Protein AF-A0A1U7LGY3-F1 (afdb_monomer)

Mean predicted aligned error: 15.55 Å

Organism: Neolecta irregularis (strain DAH-3) (NCBI:txid1198029)

Structure (mmCIF, N/CA/C/O backbone):
data_AF-A0A1U7LGY3-F1
#
_entry.id   AF-A0A1U7LGY3-F1
#
loop_
_atom_site.group_PDB
_atom_site.id
_atom_site.type_symbol
_atom_site.label_atom_id
_atom_site.label_alt_id
_atom_site.label_comp_id
_atom_site.label_asym_id
_atom_site.label_entity_id
_atom_site.label_seq_id
_atom_site.pdbx_PDB_ins_code
_atom_site.Cartn_x
_atom_site.Cartn_y
_atom_site.Cartn_z
_atom_site.occupancy
_atom_site.B_iso_or_equiv
_atom_site.auth_seq_id
_atom_site.auth_comp_id
_atom_site.auth_asym_id
_atom_site.auth_atom_id
_atom_site.pdbx_PDB_model_num
ATOM 1 N N . MET A 1 1 ? -20.202 67.097 -0.249 1.00 37.19 1 MET A N 1
ATOM 2 C CA . MET A 1 1 ? -21.451 66.793 -0.980 1.00 37.19 1 MET A CA 1
ATOM 3 C C . MET A 1 1 ? -21.498 65.273 -1.089 1.00 37.19 1 MET A C 1
ATOM 5 O O . MET A 1 1 ? -20.608 64.739 -1.719 1.00 37.19 1 MET A O 1
ATOM 9 N N . THR A 1 2 ? -22.336 64.491 -0.409 1.00 41.47 2 THR A N 1
ATOM 10 C CA . THR A 1 2 ? -23.600 64.753 0.294 1.00 41.47 2 THR A CA 1
ATOM 11 C C . THR A 1 2 ? -23.884 63.539 1.208 1.00 41.47 2 THR A C 1
ATOM 13 O O . THR A 1 2 ? -23.666 62.415 0.777 1.00 41.47 2 THR A O 1
ATOM 16 N N . SER A 1 3 ? -24.334 63.812 2.445 1.00 38.59 3 SER A N 1
ATOM 17 C CA . SER A 1 3 ? -25.151 62.997 3.388 1.00 38.59 3 SER A CA 1
ATOM 18 C C . SER A 1 3 ? -24.769 61.531 3.693 1.00 38.59 3 SER A C 1
ATOM 20 O O . SER A 1 3 ? -24.852 60.674 2.826 1.00 38.59 3 SER A O 1
ATOM 22 N N . LEU A 1 4 ? -24.348 61.154 4.913 1.00 38.06 4 LEU A N 1
ATOM 23 C CA . LEU A 1 4 ? -25.128 61.035 6.171 1.00 38.06 4 LEU A CA 1
ATOM 24 C C . LEU A 1 4 ? -26.465 60.280 6.017 1.00 38.06 4 LEU A C 1
ATOM 26 O O . LEU A 1 4 ? -27.404 60.849 5.470 1.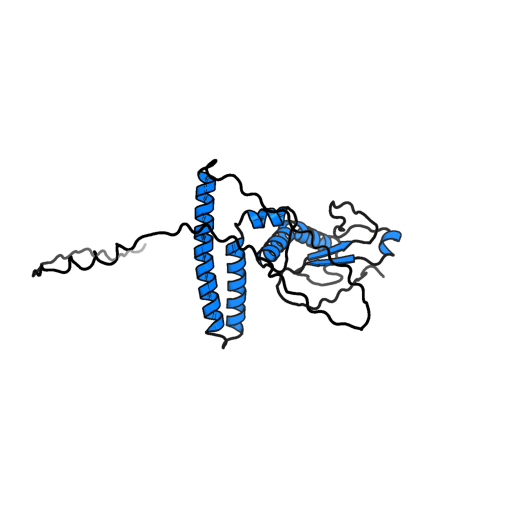00 38.06 4 LEU A O 1
ATOM 30 N N . ARG A 1 5 ? -26.612 59.101 6.648 1.00 44.28 5 ARG A N 1
ATOM 31 C CA . ARG A 1 5 ? -27.298 58.966 7.954 1.00 44.28 5 ARG A CA 1
ATOM 32 C C . ARG A 1 5 ? -27.216 57.545 8.579 1.00 44.28 5 ARG A C 1
ATOM 34 O O . ARG A 1 5 ? -26.970 56.588 7.853 1.00 44.28 5 ARG A O 1
ATOM 41 N N . PRO A 1 6 ? -27.396 57.447 9.917 1.00 57.31 6 PRO A N 1
ATOM 42 C CA . PRO A 1 6 ? -27.255 56.266 10.789 1.00 57.31 6 PRO A CA 1
ATOM 43 C C . PRO A 1 6 ? -28.632 55.720 11.250 1.00 57.31 6 PRO A C 1
ATOM 45 O O . PRO A 1 6 ? -29.621 56.230 10.739 1.00 57.31 6 PRO A O 1
ATOM 48 N N . ILE A 1 7 ? -28.689 54.747 12.187 1.00 46.62 7 ILE A N 1
ATOM 49 C CA . ILE A 1 7 ? -29.775 54.423 13.175 1.00 46.62 7 ILE A CA 1
ATOM 50 C C . ILE A 1 7 ? -29.334 53.145 13.953 1.00 46.62 7 ILE A C 1
ATOM 52 O O . ILE A 1 7 ? -29.083 52.116 13.332 1.00 46.62 7 ILE A O 1
ATOM 56 N N . ASP A 1 8 ? -28.845 53.264 15.199 1.00 38.75 8 ASP A N 1
ATOM 57 C CA . ASP A 1 8 ? -29.504 53.014 16.520 1.00 38.75 8 ASP A CA 1
ATOM 58 C C . ASP A 1 8 ? -29.261 51.574 17.038 1.00 38.75 8 ASP A C 1
ATOM 60 O O . ASP A 1 8 ? -29.677 50.604 16.421 1.00 38.75 8 ASP A O 1
ATOM 64 N N . ARG A 1 9 ? -28.435 51.299 18.065 1.00 39.72 9 ARG A N 1
ATOM 65 C CA . ARG A 1 9 ? -28.601 51.530 19.522 1.00 39.72 9 ARG A CA 1
ATOM 66 C C . ARG A 1 9 ? -30.023 51.296 20.048 1.00 39.72 9 ARG A C 1
ATOM 68 O O . ARG A 1 9 ? -30.821 52.218 20.052 1.00 39.72 9 ARG A O 1
ATOM 75 N N . PHE A 1 10 ? -30.247 50.139 20.677 1.00 35.75 10 PHE A N 1
ATOM 76 C CA . PHE A 1 10 ? -31.114 50.040 21.855 1.00 35.75 10 PHE A CA 1
ATOM 77 C C . PHE A 1 10 ? -30.515 49.090 22.902 1.00 35.75 10 PHE A C 1
ATOM 79 O O . PHE A 1 10 ? -30.251 47.917 22.652 1.00 35.75 10 PHE A O 1
ATOM 86 N N . LEU A 1 11 ? -30.256 49.679 24.068 1.00 38.69 11 LEU A N 1
ATOM 87 C CA . LEU A 1 11 ? -30.003 49.055 25.363 1.00 38.69 11 LEU A CA 1
ATOM 88 C C . LEU A 1 11 ? -31.340 48.740 26.055 1.00 38.69 11 LEU A C 1
ATOM 90 O O . LEU A 1 11 ? -32.359 49.312 25.680 1.00 38.69 11 LEU A O 1
ATOM 94 N N . LEU A 1 12 ? -31.231 47.968 27.147 1.00 38.22 12 LEU A N 1
ATOM 95 C CA . LEU A 1 12 ? -32.131 47.769 28.306 1.00 38.22 12 LEU A CA 1
ATOM 96 C C . LEU A 1 12 ? -32.634 46.316 28.388 1.00 38.22 12 LEU A C 1
ATOM 98 O O . LEU A 1 12 ? -33.348 45.847 27.515 1.00 38.22 12 LEU A O 1
ATOM 102 N N . SER A 1 13 ? -32.149 45.483 29.316 1.00 37.62 13 SER A N 1
ATOM 103 C CA . SER A 1 13 ? -32.326 45.546 30.782 1.00 37.62 13 SER A CA 1
ATOM 104 C C . SER A 1 13 ? -33.794 45.577 31.194 1.00 37.62 13 SER A C 1
ATOM 106 O O . SER A 1 13 ? -34.410 46.635 31.147 1.00 37.62 13 SER A O 1
ATOM 108 N N . CYS A 1 14 ? -34.292 44.460 31.731 1.00 33.12 14 CYS A N 1
ATOM 109 C CA . CYS A 1 14 ? -35.216 44.504 32.860 1.00 33.12 14 CYS A CA 1
ATOM 110 C C . CYS A 1 14 ? -35.195 43.187 33.652 1.00 33.12 14 CYS A C 1
ATOM 112 O O . CYS A 1 14 ? -35.401 42.102 33.114 1.00 33.12 14 CYS A O 1
ATOM 114 N N . CYS A 1 15 ? -34.906 43.337 34.943 1.00 32.59 15 CYS A N 1
ATOM 115 C CA . CYS A 1 15 ? -34.998 42.362 36.022 1.00 32.59 15 CYS A CA 1
ATOM 116 C C . CYS A 1 15 ? -36.445 41.946 36.329 1.00 32.59 15 CYS A C 1
ATOM 118 O O . CYS A 1 15 ? -37.356 42.730 36.071 1.00 32.59 15 CYS A O 1
ATOM 120 N N . CYS A 1 16 ? -36.585 40.803 37.023 1.00 32.47 16 CYS A N 1
ATOM 121 C CA . CYS A 1 16 ? -37.555 40.456 38.091 1.00 32.47 16 CYS A CA 1
ATOM 122 C C . CYS A 1 16 ? -38.161 39.054 37.897 1.00 32.47 16 CYS A C 1
ATOM 124 O O . CYS A 1 16 ? -38.468 38.678 36.777 1.00 32.47 16 CYS A O 1
ATOM 126 N N . ASN A 1 17 ? -38.476 38.253 38.916 1.00 33.28 17 ASN A N 1
ATOM 127 C CA . ASN A 1 17 ? -38.156 38.210 40.348 1.00 33.28 17 ASN A CA 1
ATOM 128 C C . ASN A 1 17 ? -38.803 36.911 40.905 1.00 33.28 17 ASN A C 1
ATOM 130 O O . ASN A 1 17 ? -39.792 36.451 40.341 1.00 33.28 17 ASN A O 1
ATOM 134 N N . THR A 1 18 ? -38.309 36.426 42.056 1.00 39.91 18 THR A N 1
ATOM 135 C CA . THR A 1 18 ? -39.014 35.637 43.111 1.00 39.91 18 THR A CA 1
ATOM 136 C C . THR A 1 18 ? -39.655 34.283 42.746 1.00 39.91 18 THR A C 1
ATOM 138 O O . THR A 1 18 ? -40.639 34.207 42.025 1.00 39.91 18 THR A O 1
ATOM 141 N N . GLN A 1 19 ? -39.076 33.155 43.187 1.00 38.84 19 GLN A N 1
ATOM 142 C CA . GLN A 1 19 ? -39.327 32.471 44.480 1.00 38.84 19 GLN A CA 1
ATOM 143 C C . GLN A 1 19 ? -40.799 32.105 44.724 1.00 38.84 19 GLN A C 1
ATOM 145 O O . GLN A 1 19 ? -41.617 33.001 44.864 1.00 38.84 19 GLN A O 1
ATOM 150 N N . TRP A 1 20 ? -41.084 30.807 44.917 1.00 32.19 20 TRP A N 1
ATOM 151 C CA . TRP A 1 20 ? -41.807 30.286 46.090 1.00 32.19 20 TRP A CA 1
ATOM 152 C C . TRP A 1 20 ? -41.825 28.740 46.134 1.00 32.19 20 TRP A C 1
ATOM 154 O O . TRP A 1 20 ? -42.081 28.068 45.142 1.00 32.19 20 TRP A O 1
ATOM 164 N N . PHE A 1 21 ? -41.602 28.239 47.354 1.00 31.03 21 PHE A N 1
ATOM 165 C CA . PHE A 1 21 ? -41.994 26.950 47.944 1.00 31.03 21 PHE A CA 1
ATOM 166 C C . PHE A 1 21 ? -41.233 25.647 47.638 1.00 31.03 21 PHE A C 1
ATOM 168 O O . PHE A 1 21 ? -41.605 24.821 46.813 1.00 31.03 21 PHE A O 1
ATOM 175 N N . SER A 1 22 ? -40.227 25.409 48.487 1.00 33.94 22 SER A N 1
ATOM 176 C CA . SER A 1 22 ? -40.248 24.364 49.524 1.00 33.94 22 SER A CA 1
ATOM 177 C C . SER A 1 22 ? -40.992 23.060 49.219 1.00 33.94 22 SER A C 1
ATOM 179 O O . SER A 1 22 ? -42.207 22.986 49.373 1.00 33.94 22 SER A O 1
ATOM 181 N N . ARG A 1 23 ? -40.218 21.990 49.004 1.00 40.69 23 ARG A N 1
ATOM 182 C CA . ARG A 1 23 ? -40.458 20.657 49.584 1.00 40.69 23 ARG A CA 1
ATOM 183 C C . ARG A 1 23 ? -39.126 19.909 49.682 1.00 40.69 23 ARG A C 1
ATOM 185 O O . ARG A 1 23 ? -38.721 19.175 48.789 1.00 40.69 23 ARG A O 1
ATOM 192 N N . GLN A 1 24 ? -38.435 20.117 50.802 1.00 39.81 24 GLN A N 1
ATOM 193 C CA . GLN A 1 24 ? -37.583 19.073 51.362 1.00 39.81 24 GLN A CA 1
ATOM 194 C C . GLN A 1 24 ? -38.491 17.887 51.694 1.00 39.81 24 GLN A C 1
ATOM 196 O O . GLN A 1 24 ? -39.503 18.083 52.354 1.00 39.81 24 GLN A O 1
ATOM 201 N N . PHE A 1 25 ? -38.172 16.699 51.190 1.00 34.03 25 PHE A N 1
ATOM 202 C CA . PHE A 1 25 ? -37.987 15.481 51.983 1.00 34.03 25 PHE A CA 1
ATOM 203 C C . PHE A 1 25 ? -37.778 14.286 51.042 1.00 34.03 25 PHE A C 1
ATOM 205 O O . PHE A 1 25 ? -38.631 13.945 50.232 1.00 34.03 25 PHE A O 1
ATOM 212 N N . SER A 1 26 ? -36.644 13.615 51.249 1.00 40.00 26 SER A N 1
ATOM 213 C CA . SER A 1 26 ? -36.484 12.170 51.079 1.00 40.00 26 SER A CA 1
ATOM 214 C C . SER A 1 26 ? -36.545 11.575 49.665 1.00 40.00 26 SER A C 1
ATOM 216 O O . SER A 1 26 ? -37.474 10.843 49.349 1.00 40.00 26 SER A O 1
ATOM 218 N N . VAL A 1 27 ? -35.448 11.693 48.905 1.00 40.09 27 VAL A N 1
ATOM 219 C CA . VAL A 1 27 ? -34.925 10.549 48.118 1.00 40.09 27 VAL A CA 1
ATOM 220 C C . VAL A 1 27 ? -33.387 10.534 48.165 1.00 40.09 27 VAL A C 1
ATOM 222 O O . VAL A 1 27 ? -32.699 10.373 47.166 1.00 40.09 27 VAL A O 1
ATOM 225 N N . GLN A 1 28 ? -32.814 10.705 49.358 1.00 49.62 28 GLN A N 1
ATOM 226 C CA . GLN A 1 28 ? -31.375 10.526 49.600 1.00 49.62 28 GLN A CA 1
ATOM 227 C C . GLN A 1 28 ? -31.083 9.122 50.147 1.00 49.62 28 GLN A C 1
ATOM 229 O O . GLN A 1 28 ? -30.369 8.957 51.132 1.00 49.62 28 GLN A O 1
ATOM 234 N N . ARG A 1 29 ? -31.709 8.095 49.550 1.00 44.03 29 ARG A N 1
ATOM 235 C CA . ARG A 1 29 ? -31.562 6.703 50.011 1.00 44.03 29 ARG A CA 1
ATOM 236 C C . ARG A 1 29 ? -31.843 5.625 48.957 1.00 44.03 29 ARG A C 1
ATOM 238 O O . ARG A 1 29 ? -32.305 4.542 49.289 1.00 44.03 29 ARG A O 1
ATOM 245 N N . CYS A 1 30 ? -31.548 5.906 47.688 1.00 35.09 30 CYS A N 1
ATOM 246 C CA . CYS A 1 30 ? -31.512 4.886 46.624 1.00 35.09 30 CYS A CA 1
ATOM 247 C C . CYS A 1 30 ? -30.252 4.969 45.741 1.00 35.09 30 CYS A C 1
ATOM 249 O O . CYS A 1 30 ? -30.197 4.350 44.688 1.00 35.09 30 CYS A O 1
ATOM 251 N N . LEU A 1 31 ? -29.212 5.683 46.197 1.00 41.56 31 LEU A N 1
ATOM 252 C CA . LEU A 1 31 ? -27.874 5.713 45.581 1.00 41.56 31 LEU A CA 1
ATOM 253 C C . LEU A 1 31 ? -26.825 4.932 46.395 1.00 41.56 31 LEU A C 1
ATOM 255 O O . LEU A 1 31 ? -25.641 5.240 46.337 1.00 41.56 31 LEU A O 1
ATOM 259 N N . GLN A 1 32 ? -27.243 3.920 47.163 1.00 47.94 32 GLN A N 1
ATOM 260 C CA . GLN A 1 32 ? -26.330 3.138 48.013 1.00 47.94 32 GLN A CA 1
ATOM 261 C C . GLN A 1 32 ? -26.483 1.609 47.929 1.00 47.94 32 GLN A C 1
ATOM 263 O O . GLN A 1 32 ? -25.735 0.918 48.604 1.00 47.94 32 GLN A O 1
ATOM 268 N N . ASN A 1 33 ? -27.332 1.066 47.043 1.00 48.50 33 ASN A N 1
ATOM 269 C CA . ASN A 1 33 ? -27.532 -0.392 46.913 1.00 48.50 33 ASN A CA 1
ATOM 270 C C . ASN A 1 33 ? -27.197 -0.983 45.523 1.00 48.50 33 ASN A C 1
ATOM 272 O O . ASN A 1 33 ? -27.742 -2.016 45.156 1.00 48.50 33 ASN A O 1
ATOM 276 N N . ILE A 1 34 ? -26.290 -0.370 44.750 1.00 41.56 34 ILE A N 1
ATOM 277 C CA . ILE A 1 34 ? -25.697 -1.005 43.541 1.00 41.56 34 ILE A CA 1
ATOM 278 C C . ILE A 1 34 ? -24.149 -1.037 43.618 1.00 41.56 34 ILE A C 1
ATOM 280 O O . ILE A 1 34 ? -23.469 -1.497 42.711 1.00 41.56 34 ILE A O 1
ATOM 284 N N . ALA A 1 35 ? -23.554 -0.591 44.730 1.00 43.09 35 ALA A N 1
ATOM 285 C CA . ALA A 1 35 ? -22.106 -0.386 44.852 1.00 43.09 35 ALA A CA 1
ATOM 286 C C . ALA A 1 35 ? -21.350 -1.466 45.658 1.00 43.09 35 ALA A C 1
ATOM 288 O O . ALA A 1 35 ? -20.245 -1.198 46.123 1.00 43.09 35 ALA A O 1
ATOM 289 N N . ALA A 1 36 ? -21.899 -2.670 45.846 1.00 39.41 36 ALA A N 1
ATOM 290 C CA . ALA A 1 36 ? -21.242 -3.692 46.669 1.00 39.41 36 ALA A CA 1
ATOM 291 C C . ALA A 1 36 ? -21.484 -5.130 46.182 1.00 39.41 36 ALA A C 1
ATOM 293 O O . ALA A 1 36 ? -22.128 -5.916 46.862 1.00 39.41 36 ALA A O 1
ATOM 294 N N . GLU A 1 37 ? -20.913 -5.459 45.023 1.00 41.22 37 GLU A N 1
ATOM 295 C CA . GLU A 1 37 ? -20.494 -6.822 44.656 1.00 41.22 37 GLU A CA 1
ATOM 296 C C . GLU A 1 37 ? -19.355 -6.661 43.620 1.00 41.22 37 GLU A C 1
ATOM 298 O O . GLU A 1 37 ? -19.597 -6.410 42.445 1.00 41.22 37 GLU A O 1
ATOM 303 N N . LEU A 1 38 ? -18.119 -6.342 44.040 1.00 40.59 38 LEU A N 1
ATOM 304 C CA . LEU A 1 38 ? -17.041 -7.292 44.389 1.00 40.59 38 LEU A CA 1
ATOM 305 C C . LEU A 1 38 ? -16.944 -8.428 43.346 1.00 40.59 38 LEU A C 1
ATOM 307 O O . LEU A 1 38 ? -17.819 -9.276 43.308 1.00 40.59 38 LEU A O 1
ATOM 311 N N . ALA A 1 39 ? -15.932 -8.568 42.487 1.00 39.31 39 ALA A N 1
ATOM 312 C CA . ALA A 1 39 ? -14.597 -7.983 42.375 1.00 39.31 39 ALA A CA 1
ATOM 313 C C . ALA A 1 39 ? -14.068 -8.205 40.928 1.00 39.31 39 ALA A C 1
ATOM 315 O O . ALA A 1 39 ? -14.598 -9.061 40.215 1.00 39.31 39 ALA A O 1
ATOM 316 N N . PRO A 1 40 ? -13.027 -7.477 40.476 1.00 36.69 40 PRO A N 1
ATOM 317 C CA . PRO A 1 40 ? -12.482 -7.609 39.126 1.00 36.69 40 PRO A CA 1
ATOM 318 C C . PRO A 1 40 ? -11.627 -8.876 38.996 1.00 36.69 40 PRO A C 1
ATOM 320 O O . PRO A 1 40 ? -10.548 -8.975 39.587 1.00 36.69 40 PRO A O 1
ATOM 323 N N . SER A 1 41 ? -12.071 -9.837 38.185 1.00 32.22 41 SER A N 1
ATOM 324 C CA . SER A 1 41 ? -11.167 -10.858 37.666 1.00 32.22 41 SER A CA 1
ATOM 325 C C . SER A 1 41 ? -10.113 -10.162 36.806 1.00 32.22 41 SER A C 1
ATOM 327 O O . SER A 1 41 ? -10.401 -9.396 35.887 1.00 32.22 41 SER A O 1
ATOM 329 N N . THR A 1 42 ? -8.854 -10.390 37.160 1.00 41.06 42 THR A N 1
ATOM 330 C CA . THR A 1 42 ? -7.696 -9.956 36.385 1.00 41.06 42 THR A CA 1
ATOM 331 C C . THR A 1 42 ? -7.629 -10.813 35.124 1.00 41.06 42 THR A C 1
ATOM 333 O O . THR A 1 42 ? -6.936 -11.825 35.083 1.00 41.06 42 THR A O 1
ATOM 336 N N . GLU A 1 43 ? -8.393 -10.444 34.101 1.00 36.16 43 GLU A N 1
ATOM 337 C CA . GLU A 1 43 ? -8.283 -11.046 32.778 1.00 36.16 43 GLU A CA 1
ATOM 338 C C . GLU A 1 43 ? -7.287 -10.236 31.953 1.00 36.16 43 GLU A C 1
ATOM 340 O O . GLU A 1 43 ? -7.517 -9.092 31.559 1.00 36.16 43 GLU A O 1
ATOM 345 N N . GLN A 1 44 ? -6.124 -10.847 31.739 1.00 38.84 44 GLN A N 1
ATOM 346 C CA . GLN A 1 44 ? -5.140 -10.402 30.764 1.00 38.84 44 GLN A CA 1
ATOM 347 C C . GLN A 1 44 ? -5.816 -10.234 29.394 1.00 38.84 44 GLN A C 1
ATOM 349 O O . GLN A 1 44 ? -6.699 -11.028 29.056 1.00 38.84 44 GLN A O 1
ATOM 354 N N . PRO A 1 45 ? -5.401 -9.256 28.569 1.00 38.66 45 PRO A N 1
ATOM 355 C CA . PRO A 1 45 ? -5.954 -9.117 27.233 1.00 38.66 45 PRO A CA 1
ATOM 356 C C . PRO A 1 45 ? -5.697 -10.411 26.461 1.00 38.66 45 PRO A C 1
ATOM 358 O O . PRO A 1 45 ? -4.549 -10.811 26.247 1.00 38.66 45 PRO A O 1
ATOM 361 N N . VAL A 1 46 ? -6.784 -11.073 26.060 1.00 33.22 46 VAL A N 1
ATOM 362 C CA . VAL A 1 46 ? -6.761 -12.227 25.167 1.00 33.22 46 VAL A CA 1
ATOM 363 C C . VAL A 1 46 ? -6.154 -11.766 23.849 1.00 33.22 46 VAL A C 1
ATOM 365 O O . VAL A 1 46 ? -6.812 -11.225 22.962 1.00 33.22 46 VAL A O 1
ATOM 368 N N . LEU A 1 47 ? -4.847 -11.974 23.742 1.00 33.00 47 LEU A N 1
ATOM 369 C CA . LEU A 1 47 ? -4.124 -12.037 22.490 1.00 33.00 47 LEU A CA 1
ATOM 370 C C . LEU A 1 47 ? -4.878 -13.052 21.626 1.00 33.00 47 LEU A C 1
ATOM 372 O O . LEU A 1 47 ? -5.058 -14.197 22.046 1.00 33.00 47 LEU A O 1
ATOM 376 N N . LEU A 1 48 ? -5.350 -12.628 20.452 1.00 38.81 48 LEU A N 1
ATOM 377 C CA . LEU A 1 48 ? -5.948 -13.503 19.442 1.00 38.81 48 LEU A CA 1
ATOM 378 C C . LEU A 1 48 ? -4.897 -14.528 18.980 1.00 38.81 48 LEU A C 1
ATOM 380 O O . LEU A 1 48 ? -4.251 -14.377 17.947 1.00 38.81 48 LEU A O 1
ATOM 384 N N . SER A 1 49 ? -4.711 -15.569 19.786 1.00 31.22 49 SER A N 1
ATOM 385 C CA . SER A 1 49 ? -4.013 -16.796 19.455 1.00 31.22 49 SER A CA 1
ATOM 386 C C . SER A 1 49 ? -5.063 -17.753 18.919 1.00 31.22 49 SER A C 1
ATOM 388 O O . SER A 1 49 ? -5.872 -18.308 19.663 1.00 31.22 49 SER A O 1
ATOM 390 N N . VAL A 1 50 ? -5.078 -17.909 17.599 1.00 35.88 50 VAL A N 1
ATOM 391 C CA . VAL A 1 50 ? -5.818 -18.979 16.935 1.00 35.88 50 VAL A CA 1
ATOM 392 C C . VAL A 1 50 ? -5.168 -20.294 17.370 1.00 35.88 50 VAL A C 1
ATOM 394 O O . VAL A 1 50 ? -4.161 -20.720 16.804 1.00 35.88 50 VAL A O 1
ATOM 397 N N . LYS A 1 51 ? -5.705 -20.921 18.420 1.00 29.56 51 LYS A N 1
ATOM 398 C CA . LYS A 1 51 ? -5.351 -22.294 18.785 1.00 29.56 51 LYS A CA 1
ATOM 399 C C . LYS A 1 51 ? -5.909 -23.213 17.702 1.00 29.56 51 LYS A C 1
ATOM 401 O O . LYS A 1 51 ? -7.122 -23.324 17.538 1.00 29.56 51 LYS A O 1
ATOM 406 N N . ALA A 1 52 ? -5.009 -23.836 16.947 1.00 29.03 52 ALA A N 1
ATOM 407 C CA . ALA A 1 52 ? -5.344 -24.889 16.005 1.00 29.03 52 ALA A CA 1
ATOM 408 C C . ALA A 1 52 ? -6.059 -26.023 16.753 1.00 29.03 52 ALA A C 1
ATOM 410 O O . ALA A 1 52 ? -5.532 -26.577 17.715 1.00 29.03 52 ALA A O 1
ATOM 411 N N . THR A 1 53 ? -7.279 -26.333 16.333 1.00 34.03 53 THR A N 1
ATOM 412 C CA . THR A 1 53 ? -8.030 -27.493 16.807 1.00 34.03 53 THR A CA 1
ATOM 413 C C . THR A 1 53 ? -7.462 -28.725 16.103 1.00 34.03 53 THR A C 1
ATOM 415 O O . THR A 1 53 ? -7.593 -28.855 14.885 1.00 34.03 53 THR A O 1
ATOM 418 N N . GLU A 1 54 ? -6.800 -29.615 16.843 1.00 36.50 54 GLU A N 1
ATOM 419 C CA . GLU A 1 54 ? -6.369 -30.921 16.335 1.00 36.50 54 GLU A CA 1
ATOM 420 C C . GLU A 1 54 ? -7.600 -31.750 15.948 1.00 36.50 54 GLU A C 1
ATOM 422 O O . GLU A 1 54 ? -8.420 -32.118 16.791 1.00 36.50 54 GLU A O 1
ATOM 427 N N . LYS A 1 55 ? -7.754 -32.037 14.649 1.00 34.06 55 LYS A N 1
ATOM 428 C CA . LYS A 1 55 ? -8.761 -32.978 14.155 1.00 34.06 55 LYS A CA 1
ATOM 429 C C . LYS A 1 55 ? -8.187 -34.393 14.112 1.00 34.06 55 LYS A C 1
ATOM 431 O O . LYS A 1 55 ? -7.191 -34.673 13.452 1.00 34.06 55 LYS A O 1
ATOM 436 N N . LYS A 1 56 ? -8.902 -35.258 14.826 1.00 30.38 56 LYS A N 1
ATOM 437 C CA . LYS A 1 56 ? -8.822 -36.717 14.911 1.00 30.38 56 LYS A CA 1
ATOM 438 C C . LYS A 1 56 ? -8.820 -37.365 13.517 1.00 30.38 56 LYS A C 1
ATOM 440 O O . LYS A 1 56 ? -9.677 -37.063 12.690 1.00 30.38 56 LYS A O 1
ATOM 445 N N . GLN A 1 57 ? -7.859 -38.257 13.288 1.00 30.83 57 GLN A N 1
ATOM 446 C CA . GLN A 1 57 ? -7.707 -39.045 12.065 1.00 30.83 57 GLN A CA 1
ATOM 447 C C . GLN A 1 57 ? -8.817 -40.100 11.947 1.00 30.83 57 GLN A C 1
ATOM 449 O O . GLN A 1 57 ? -9.056 -40.859 12.885 1.00 30.83 57 GLN A O 1
ATOM 454 N N . VAL A 1 58 ? -9.452 -40.180 10.776 1.00 30.02 58 VAL A N 1
ATOM 455 C CA . VAL A 1 58 ? -10.213 -41.354 10.330 1.00 30.02 58 VAL A CA 1
ATOM 456 C C . VAL A 1 58 ? -9.696 -41.718 8.943 1.00 30.02 58 VAL A C 1
ATOM 458 O O . VAL A 1 58 ? -9.665 -40.885 8.041 1.00 30.02 58 VAL A O 1
ATOM 461 N N . ALA A 1 59 ? -9.230 -42.956 8.818 1.00 30.11 59 ALA A N 1
ATOM 462 C CA . ALA A 1 59 ? -8.666 -43.529 7.610 1.00 30.11 59 ALA A CA 1
ATOM 463 C C . ALA A 1 59 ? -9.758 -44.094 6.687 1.00 30.11 59 ALA A C 1
ATOM 465 O O . ALA A 1 59 ? -10.656 -44.795 7.148 1.00 30.11 59 ALA A O 1
ATOM 466 N N . SER A 1 60 ? -9.646 -43.831 5.384 1.00 32.19 60 SER A N 1
ATOM 467 C CA . SER A 1 60 ? -9.836 -44.794 4.279 1.00 32.19 60 SER A CA 1
ATOM 468 C C . SER A 1 60 ? -9.613 -44.087 2.926 1.00 32.19 60 SER A C 1
ATOM 470 O O . SER A 1 60 ? -9.811 -42.885 2.792 1.00 32.19 60 SER A O 1
ATOM 472 N N . SER A 1 61 ? -9.105 -44.838 1.952 1.00 31.89 61 SER A N 1
ATOM 473 C CA . SER A 1 61 ? -8.576 -44.453 0.624 1.00 31.89 61 SER A CA 1
ATOM 474 C C . SER A 1 61 ? -9.301 -45.312 -0.453 1.00 31.89 61 SER A C 1
ATOM 476 O O . SER A 1 61 ? -10.011 -46.221 -0.016 1.00 31.89 61 SER A O 1
ATOM 478 N N . PRO A 1 62 ? -9.086 -45.204 -1.798 1.00 43.88 62 PRO A N 1
ATOM 479 C CA . PRO A 1 62 ? -8.234 -44.270 -2.567 1.00 43.88 62 PRO A CA 1
ATOM 480 C C . PRO A 1 62 ? -8.765 -43.806 -3.973 1.00 43.88 62 PRO A C 1
ATOM 482 O O . PRO A 1 62 ? -9.745 -44.318 -4.502 1.00 43.88 62 PRO A O 1
ATOM 485 N N . GLN A 1 63 ? -7.957 -42.931 -4.607 1.00 30.55 63 GLN A N 1
ATOM 486 C CA . GLN A 1 63 ? -7.706 -42.701 -6.058 1.00 30.55 63 GLN A CA 1
ATOM 487 C C . GLN A 1 63 ? -8.411 -41.547 -6.813 1.00 30.55 63 GLN A C 1
ATOM 489 O O . GLN A 1 63 ? -9.525 -41.703 -7.292 1.00 30.55 63 GLN A O 1
ATOM 494 N N . SER A 1 64 ? -7.655 -40.465 -7.092 1.00 26.88 64 SER A N 1
ATOM 495 C CA . SER A 1 64 ? -7.581 -39.822 -8.427 1.00 26.88 64 SER A CA 1
ATOM 496 C C . SER A 1 64 ? -6.435 -38.789 -8.531 1.00 26.88 64 SER A C 1
ATOM 498 O O . SER A 1 64 ? -6.381 -37.839 -7.755 1.00 26.88 64 SER A O 1
ATOM 500 N N . SER A 1 65 ? -5.546 -39.012 -9.509 1.00 29.98 65 SER A N 1
ATOM 501 C CA . SER A 1 65 ? -4.625 -38.093 -10.218 1.00 29.98 65 SER A CA 1
ATOM 502 C C . SER A 1 65 ? -3.908 -36.962 -9.459 1.00 29.98 65 SER A C 1
ATOM 504 O O . SER A 1 65 ? -4.456 -35.905 -9.154 1.00 29.98 65 SER A O 1
ATOM 506 N N . THR A 1 66 ? -2.604 -37.175 -9.298 1.00 31.70 66 THR A N 1
ATOM 507 C CA . THR A 1 66 ? -1.579 -36.265 -8.789 1.00 31.70 66 THR A CA 1
ATOM 508 C C . THR A 1 66 ? -1.255 -35.127 -9.769 1.00 31.70 66 THR A C 1
ATOM 510 O O . THR A 1 66 ? -0.550 -35.340 -10.750 1.00 31.70 66 THR A O 1
ATOM 513 N N . SER A 1 67 ? -1.669 -33.902 -9.439 1.00 36.47 67 SER A N 1
ATOM 514 C CA . SER A 1 67 ? -0.957 -32.675 -9.823 1.00 36.47 67 SER A CA 1
ATOM 515 C C . SER A 1 67 ? -0.230 -32.185 -8.576 1.00 36.47 67 SER A C 1
ATOM 517 O O . SER A 1 67 ? -0.865 -31.797 -7.597 1.00 36.47 67 SER A O 1
ATOM 519 N N . GLN A 1 68 ? 1.099 -32.286 -8.558 1.00 37.75 68 GLN A N 1
ATOM 520 C CA . GLN A 1 68 ? 1.907 -31.841 -7.424 1.00 37.75 68 GLN A CA 1
ATOM 521 C C . GLN A 1 68 ? 1.920 -30.310 -7.378 1.00 37.75 68 GLN A C 1
ATOM 523 O O . GLN A 1 68 ? 2.779 -29.665 -7.971 1.00 37.75 68 GLN A O 1
ATOM 528 N N . THR A 1 69 ? 0.976 -29.716 -6.652 1.00 33.59 69 THR A N 1
ATOM 529 C CA . THR A 1 69 ? 1.154 -28.366 -6.120 1.00 33.59 69 THR A CA 1
ATOM 530 C C . THR A 1 69 ? 2.242 -28.462 -5.055 1.00 33.59 69 THR A C 1
ATOM 532 O O . THR A 1 69 ? 2.027 -29.058 -3.998 1.00 33.59 69 THR A O 1
ATOM 535 N N . LEU A 1 70 ? 3.431 -27.931 -5.348 1.00 31.23 70 LEU A N 1
ATOM 536 C CA . LEU A 1 70 ? 4.478 -27.747 -4.343 1.00 31.23 70 LEU A CA 1
ATOM 537 C C . LEU A 1 70 ? 3.860 -27.029 -3.130 1.00 31.23 70 LEU A C 1
ATOM 539 O O . LEU A 1 70 ? 3.186 -26.014 -3.323 1.00 31.23 70 LEU A O 1
ATOM 543 N N . PRO A 1 71 ? 4.043 -27.528 -1.894 1.00 38.72 71 PRO A N 1
ATOM 544 C CA . PRO A 1 71 ? 3.504 -26.861 -0.723 1.00 38.72 71 PRO A CA 1
ATOM 545 C C . PRO A 1 71 ? 4.183 -25.499 -0.605 1.00 38.72 71 PRO A C 1
ATOM 547 O O . PRO A 1 71 ? 5.381 -25.402 -0.336 1.00 38.72 71 PRO A O 1
ATOM 550 N N . GLU A 1 72 ? 3.411 -24.443 -0.842 1.00 45.12 72 GLU A N 1
ATOM 551 C CA . GLU A 1 72 ? 3.841 -23.067 -0.662 1.00 45.12 72 GLU A CA 1
ATOM 552 C C . GLU A 1 72 ? 4.226 -22.889 0.810 1.00 45.12 72 GLU A C 1
ATOM 554 O O . GLU 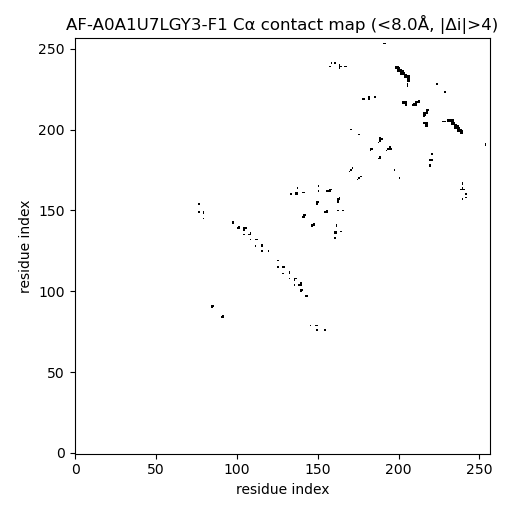A 1 72 ? 3.380 -22.791 1.703 1.00 45.12 72 GLU A O 1
ATOM 559 N N . PHE A 1 73 ? 5.528 -22.929 1.092 1.00 47.38 73 PHE A N 1
ATOM 560 C CA . PHE A 1 73 ? 6.061 -22.767 2.435 1.00 47.38 73 PHE A CA 1
ATOM 561 C C . PHE A 1 73 ? 5.893 -21.292 2.821 1.00 47.38 73 PHE A C 1
ATOM 563 O O . PHE A 1 73 ? 6.832 -20.501 2.721 1.00 47.38 73 PHE A O 1
ATOM 570 N N . LYS A 1 74 ? 4.675 -20.888 3.220 1.00 59.91 74 LYS A N 1
ATOM 571 C CA . LYS A 1 74 ? 4.398 -19.549 3.753 1.00 59.91 74 LYS A CA 1
ATOM 572 C C . LYS A 1 74 ? 5.284 -19.358 4.978 1.00 59.91 74 LYS A C 1
ATOM 574 O O . LYS A 1 74 ? 4.988 -19.854 6.067 1.00 59.91 74 LYS A O 1
ATOM 579 N N . ARG A 1 75 ? 6.419 -18.682 4.782 1.00 67.25 75 ARG A N 1
ATOM 580 C CA . ARG A 1 75 ? 7.371 -18.361 5.846 1.00 67.25 75 ARG A CA 1
ATOM 581 C C . ARG A 1 75 ? 6.604 -17.577 6.905 1.00 67.25 75 ARG A C 1
ATOM 583 O O . ARG A 1 75 ? 6.150 -16.463 6.654 1.00 67.25 75 ARG A O 1
ATOM 590 N N . LYS A 1 76 ? 6.403 -18.180 8.078 1.00 77.81 76 LYS A N 1
ATOM 591 C CA . LYS A 1 76 ? 5.729 -17.511 9.193 1.00 77.81 76 LYS A CA 1
ATOM 592 C C . LYS A 1 76 ? 6.556 -16.288 9.580 1.00 77.81 76 LYS A C 1
ATOM 594 O O . LYS A 1 76 ? 7.763 -16.407 9.785 1.00 77.81 76 LYS A O 1
ATOM 599 N N . SER A 1 77 ? 5.913 -15.127 9.685 1.00 81.69 77 SER A N 1
ATOM 600 C CA . SER A 1 77 ? 6.594 -13.921 10.154 1.00 81.69 77 SER A CA 1
ATOM 601 C C . SER A 1 77 ? 7.115 -14.152 11.578 1.00 81.69 77 SER A C 1
ATOM 603 O O . SER A 1 77 ? 6.345 -14.657 12.406 1.00 81.69 77 SER A O 1
ATOM 605 N N . PRO A 1 78 ? 8.360 -13.764 11.899 1.00 87.31 78 PRO A N 1
ATOM 606 C CA . PRO A 1 78 ? 8.850 -13.815 13.266 1.00 87.31 78 PRO A CA 1
ATOM 607 C C . PRO A 1 78 ? 7.934 -12.991 14.184 1.00 87.31 78 PRO A C 1
ATOM 609 O O . PRO A 1 78 ? 7.355 -11.991 13.742 1.00 87.31 78 PRO A O 1
ATOM 612 N N . PRO A 1 79 ? 7.769 -13.400 15.453 1.00 88.88 79 PRO A N 1
ATOM 613 C CA . PRO A 1 79 ? 6.910 -12.683 16.380 1.00 88.88 79 PRO A CA 1
ATOM 614 C C . PRO A 1 79 ? 7.472 -11.285 16.640 1.00 88.88 79 PRO A C 1
ATOM 616 O O . PRO A 1 79 ? 8.674 -11.111 16.862 1.00 88.88 79 PRO A O 1
ATOM 619 N N . PHE A 1 80 ? 6.587 -10.291 16.634 1.00 91.44 80 PHE A N 1
ATOM 620 C CA . PHE A 1 80 ? 6.938 -8.939 17.037 1.00 91.44 80 PHE A CA 1
ATOM 621 C C . PHE A 1 80 ? 7.248 -8.916 18.536 1.00 91.44 80 PHE A C 1
ATOM 623 O O . PHE A 1 80 ? 6.492 -9.461 19.343 1.00 91.44 80 PHE A O 1
ATOM 630 N N . ARG A 1 81 ? 8.373 -8.302 18.909 1.00 91.19 81 ARG A N 1
ATOM 631 C CA . ARG A 1 81 ? 8.766 -8.131 20.309 1.00 91.19 81 ARG A CA 1
ATOM 632 C C . ARG A 1 81 ? 8.450 -6.711 20.736 1.00 91.19 81 ARG A C 1
ATOM 634 O O . ARG A 1 81 ? 9.040 -5.765 20.219 1.00 91.19 81 ARG A O 1
ATOM 641 N N . TRP A 1 82 ? 7.541 -6.590 21.690 1.00 89.31 82 TRP A N 1
ATOM 642 C CA . TRP A 1 82 ? 7.207 -5.312 22.294 1.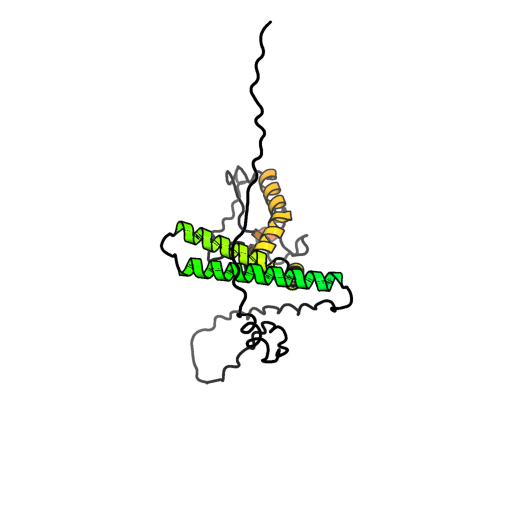00 89.31 82 TRP A CA 1
ATOM 643 C C . TRP A 1 82 ? 8.395 -4.762 23.098 1.00 89.31 82 TRP A C 1
ATOM 645 O O . TRP A 1 82 ? 9.089 -5.540 23.767 1.00 89.31 82 TRP A O 1
ATOM 655 N N . PRO A 1 83 ? 8.640 -3.440 23.053 1.00 91.25 83 PRO A N 1
ATOM 656 C CA . PRO A 1 83 ? 9.496 -2.773 24.025 1.00 91.25 83 PRO A CA 1
ATOM 657 C C . PRO A 1 83 ? 9.017 -3.047 25.456 1.00 91.25 83 PRO A C 1
ATOM 659 O O . PRO A 1 83 ? 7.829 -3.258 25.694 1.00 91.25 83 PRO A O 1
ATOM 662 N N . LYS A 1 84 ? 9.941 -3.040 26.421 1.00 90.94 84 LYS A N 1
ATOM 663 C CA . LYS A 1 84 ? 9.587 -3.219 27.835 1.00 90.94 84 LYS A CA 1
ATOM 664 C C . LYS A 1 84 ? 8.796 -2.002 28.335 1.00 90.94 84 LYS A C 1
ATOM 666 O O . LYS A 1 84 ? 9.308 -0.885 28.286 1.00 90.94 84 LYS A O 1
ATOM 671 N N . THR A 1 85 ? 7.588 -2.240 28.836 1.00 92.25 85 THR A N 1
ATOM 672 C CA . THR A 1 85 ? 6.736 -1.246 29.515 1.00 92.25 85 THR A CA 1
ATOM 673 C C . THR A 1 85 ? 7.395 -0.764 30.813 1.00 92.25 85 THR A C 1
ATOM 675 O O . THR A 1 85 ? 8.125 -1.527 31.451 1.00 92.25 85 THR A O 1
ATOM 678 N N . GLY A 1 86 ? 7.159 0.488 31.211 1.00 92.00 86 GLY A N 1
ATOM 679 C CA . GLY A 1 86 ? 7.666 1.063 32.463 1.00 92.00 86 GLY A CA 1
ATOM 680 C C . GLY A 1 86 ? 9.085 1.635 32.395 1.00 92.00 86 GLY A C 1
ATOM 681 O O . GLY A 1 86 ? 9.572 2.173 33.386 1.00 92.00 86 GLY A O 1
ATOM 682 N N . VAL A 1 87 ? 9.758 1.543 31.242 1.00 94.38 87 VAL A N 1
ATOM 683 C CA . VAL A 1 87 ? 11.057 2.206 31.014 1.00 94.38 87 VAL A CA 1
ATOM 684 C C . VAL A 1 87 ? 10.859 3.658 30.583 1.00 94.38 87 VAL A C 1
ATOM 686 O O . VAL A 1 87 ? 11.583 4.539 31.037 1.00 94.38 87 VAL A O 1
ATOM 689 N N . ASN A 1 88 ? 9.886 3.912 29.703 1.00 95.06 88 ASN A N 1
ATOM 690 C CA . ASN A 1 88 ? 9.587 5.244 29.194 1.00 95.06 88 ASN A CA 1
ATOM 691 C C . ASN A 1 88 ? 8.103 5.576 29.432 1.00 95.06 88 ASN A C 1
ATOM 693 O O . ASN A 1 88 ? 7.255 4.995 28.749 1.00 95.06 88 ASN A O 1
ATOM 697 N N . PRO A 1 89 ? 7.779 6.531 30.325 1.00 96.19 89 PRO A N 1
ATOM 698 C CA . PRO A 1 89 ? 6.390 6.877 30.626 1.00 96.19 89 PRO A CA 1
ATOM 699 C C . PRO A 1 89 ? 5.639 7.402 29.396 1.00 96.19 89 PRO A C 1
ATOM 701 O O . PRO A 1 89 ? 4.466 7.085 29.218 1.00 96.19 89 PRO A O 1
ATOM 704 N N . ALA A 1 90 ? 6.320 8.120 28.495 1.00 96.56 90 ALA A N 1
ATOM 705 C CA . ALA A 1 90 ? 5.697 8.644 27.281 1.00 96.56 90 ALA A CA 1
ATOM 706 C C . ALA A 1 90 ? 5.241 7.523 26.333 1.00 96.56 90 ALA A C 1
ATOM 708 O O . ALA A 1 90 ? 4.225 7.653 25.653 1.00 96.56 90 ALA A O 1
ATOM 709 N N . TYR A 1 91 ? 5.975 6.406 26.289 1.00 94.81 91 TYR A N 1
ATOM 710 C CA . TYR A 1 91 ? 5.581 5.249 25.487 1.00 94.81 91 TYR A CA 1
ATOM 711 C C . TYR A 1 91 ? 4.340 4.569 26.071 1.00 94.81 91 TYR A C 1
ATOM 713 O O . TYR A 1 91 ? 3.411 4.240 25.336 1.00 94.81 91 TYR A O 1
ATOM 721 N N . ASP A 1 92 ? 4.300 4.413 27.394 1.00 95.88 92 ASP A N 1
ATOM 722 C CA . ASP A 1 92 ? 3.184 3.775 28.090 1.00 95.88 92 ASP A CA 1
ATOM 723 C C . ASP A 1 92 ? 1.891 4.599 27.957 1.00 95.88 92 ASP A C 1
ATOM 725 O O . ASP A 1 92 ? 0.814 4.044 27.742 1.00 95.88 92 ASP A O 1
ATOM 729 N N . GLU A 1 93 ? 1.983 5.929 28.035 1.00 96.56 93 GLU A N 1
ATOM 730 C CA . GLU A 1 93 ? 0.860 6.835 27.766 1.00 96.56 93 GLU A CA 1
ATOM 731 C C . GLU A 1 93 ? 0.407 6.780 26.304 1.00 96.56 93 GLU A C 1
ATOM 733 O O . GLU A 1 93 ? -0.792 6.707 26.035 1.00 96.56 93 GLU A O 1
ATOM 738 N N . ALA A 1 94 ? 1.345 6.743 25.353 1.00 96.19 94 ALA A N 1
ATOM 739 C CA . ALA A 1 94 ? 1.014 6.620 23.937 1.00 96.19 94 ALA A CA 1
ATOM 740 C C . ALA A 1 94 ? 0.245 5.324 23.636 1.00 96.19 94 ALA A C 1
ATOM 742 O O . ALA A 1 94 ? -0.719 5.355 22.873 1.00 96.19 94 ALA A O 1
ATOM 743 N N . LEU A 1 95 ? 0.613 4.199 24.262 1.00 95.44 95 LEU A N 1
ATOM 744 C CA . LEU A 1 95 ? -0.128 2.942 24.116 1.00 95.44 95 LEU A CA 1
ATOM 745 C C . LEU A 1 95 ? -1.579 3.070 24.595 1.00 95.44 95 LEU A C 1
ATOM 747 O O . LEU A 1 95 ? -2.480 2.625 23.888 1.00 95.44 95 LEU A O 1
ATOM 751 N N . LYS A 1 96 ? -1.824 3.751 25.723 1.00 96.56 96 LYS A N 1
ATOM 752 C CA . LYS A 1 96 ? -3.191 4.006 26.213 1.00 96.56 96 LYS A CA 1
ATOM 753 C C . LYS A 1 96 ? -4.015 4.798 25.200 1.00 96.56 96 LYS A C 1
ATOM 755 O O . LYS A 1 96 ? -5.143 4.418 24.906 1.00 96.56 96 LYS A O 1
ATOM 760 N N . ILE A 1 97 ? -3.436 5.851 24.618 1.00 97.88 97 ILE A N 1
ATOM 761 C CA . ILE A 1 97 ? -4.105 6.669 23.592 1.00 97.88 97 ILE A CA 1
ATOM 762 C C . ILE A 1 97 ? -4.456 5.818 22.364 1.00 97.88 97 ILE A C 1
ATOM 764 O O . ILE A 1 97 ? -5.561 5.922 21.825 1.00 97.88 97 ILE A O 1
ATOM 768 N N . LEU A 1 98 ? -3.531 4.964 21.918 1.00 96.31 98 LEU A N 1
ATOM 769 C CA . LEU A 1 98 ? -3.767 4.063 20.790 1.00 96.31 98 LEU A CA 1
ATOM 770 C C . LEU A 1 98 ? -4.886 3.061 21.094 1.00 96.31 98 LEU A C 1
ATOM 772 O O . LEU A 1 98 ? -5.757 2.852 20.247 1.00 96.31 98 LEU A O 1
ATOM 776 N N . ASP A 1 99 ? -4.900 2.488 22.297 1.00 96.06 99 ASP A N 1
ATOM 777 C CA . ASP A 1 99 ? -5.927 1.542 22.733 1.00 96.06 99 ASP A CA 1
ATOM 778 C C . ASP A 1 99 ? -7.305 2.208 22.817 1.00 96.06 99 ASP A C 1
ATOM 780 O O . ASP A 1 99 ? -8.284 1.689 22.273 1.00 96.06 99 ASP A O 1
ATOM 784 N N . GLU A 1 100 ? -7.390 3.397 23.415 1.00 97.69 100 GLU A N 1
ATOM 785 C CA . GLU A 1 100 ? -8.617 4.191 23.476 1.00 97.69 100 GLU A CA 1
ATOM 786 C C . GLU A 1 100 ? -9.147 4.507 22.075 1.00 97.69 100 GLU A C 1
ATOM 788 O O . GLU A 1 100 ? -10.316 4.240 21.779 1.00 97.69 100 GLU A O 1
ATOM 793 N N . ASN A 1 101 ? -8.290 5.011 21.182 1.00 97.88 101 ASN A N 1
ATOM 794 C CA . ASN A 1 101 ? -8.668 5.310 19.804 1.00 97.88 101 ASN A CA 1
ATOM 795 C C . ASN A 1 101 ? -9.176 4.051 19.083 1.00 97.88 101 ASN A C 1
ATOM 797 O O . ASN A 1 101 ? -10.243 4.059 18.459 1.00 97.88 101 ASN A O 1
ATOM 801 N N . ARG A 1 102 ? -8.473 2.926 19.240 1.00 96.50 102 ARG A N 1
ATOM 802 C CA . ARG A 1 102 ? -8.857 1.642 18.648 1.00 96.50 102 ARG A CA 1
ATOM 803 C C . ARG A 1 102 ? -10.217 1.158 19.145 1.00 96.50 102 ARG A C 1
ATOM 805 O O . ARG A 1 102 ? -11.001 0.638 18.346 1.00 96.50 102 ARG A O 1
ATOM 812 N N . LEU A 1 103 ? -10.524 1.350 20.430 1.00 97.00 103 LEU A N 1
ATOM 813 C CA . LEU A 1 103 ? -11.831 1.037 21.011 1.00 97.00 103 LEU A CA 1
ATOM 814 C C . LEU A 1 103 ? -12.931 1.930 20.430 1.00 97.00 103 LEU A C 1
ATOM 816 O O . LEU A 1 103 ? -13.997 1.423 20.073 1.00 97.00 103 LEU A O 1
ATOM 820 N N . GLN A 1 104 ? -12.688 3.237 20.296 1.00 97.69 104 GLN A N 1
ATOM 821 C CA . GLN A 1 104 ? -13.666 4.153 19.701 1.00 97.69 104 GLN A CA 1
ATOM 822 C C . GLN A 1 104 ? -13.940 3.807 18.234 1.00 97.69 104 GLN A C 1
ATOM 824 O O . GLN A 1 104 ? -15.100 3.696 17.837 1.00 97.69 104 GLN A O 1
ATOM 829 N N . ILE A 1 105 ? -12.900 3.552 17.435 1.00 97.94 105 ILE A N 1
ATOM 830 C CA . ILE A 1 105 ? -13.056 3.125 16.037 1.00 97.94 105 ILE A CA 1
ATOM 831 C C . ILE A 1 105 ? -13.769 1.768 15.967 1.00 97.94 105 ILE A C 1
ATOM 833 O O . ILE A 1 105 ? -14.680 1.597 15.160 1.00 97.94 105 ILE A O 1
ATOM 837 N N . GLY A 1 106 ? -13.442 0.832 16.862 1.00 97.69 106 GLY A N 1
ATOM 838 C CA . GLY A 1 106 ? -14.116 -0.463 16.956 1.00 97.69 106 GLY A CA 1
ATOM 839 C C . GLY A 1 106 ? -15.624 -0.341 17.206 1.00 97.69 106 GLY A C 1
ATOM 840 O O . GLY A 1 106 ? -16.407 -1.061 16.589 1.00 97.69 106 GLY A O 1
ATOM 841 N N . LYS A 1 107 ? -16.062 0.606 18.048 1.00 98.19 107 LYS A N 1
ATOM 842 C CA . LYS A 1 107 ? -17.495 0.910 18.234 1.00 98.19 107 LYS A CA 1
ATOM 843 C C . LYS A 1 107 ? -18.132 1.425 16.942 1.00 98.19 107 LYS A C 1
ATOM 845 O O . LYS A 1 107 ? -19.222 0.986 16.588 1.00 98.19 107 LYS A O 1
ATOM 850 N N . ARG A 1 108 ? -17.443 2.310 16.212 1.00 97.94 108 ARG A N 1
ATOM 851 C CA . ARG A 1 108 ? -17.924 2.858 14.929 1.00 97.94 108 ARG A CA 1
ATOM 852 C C . ARG A 1 108 ? -18.065 1.773 13.864 1.00 97.94 108 ARG A C 1
ATOM 854 O O . ARG A 1 108 ? -19.062 1.771 13.154 1.00 97.94 108 ARG A O 1
ATOM 861 N N . ILE A 1 109 ? -17.126 0.827 13.798 1.00 97.81 109 ILE A N 1
ATOM 862 C CA . ILE A 1 109 ? -17.206 -0.329 12.891 1.00 97.81 109 ILE A CA 1
ATOM 863 C C . ILE A 1 109 ? -18.461 -1.155 13.184 1.00 97.81 109 ILE A C 1
ATOM 865 O O . ILE A 1 109 ? -19.199 -1.466 12.256 1.00 97.81 109 ILE A O 1
ATOM 869 N N . LYS A 1 110 ? -18.745 -1.453 14.459 1.00 97.69 110 LYS A N 1
ATOM 870 C CA . LYS A 1 110 ? -19.951 -2.206 14.845 1.00 97.69 110 LYS A CA 1
ATOM 871 C C . LYS A 1 110 ? -21.232 -1.492 14.413 1.00 97.69 110 LYS A C 1
ATOM 873 O O . LYS A 1 110 ? -22.100 -2.113 13.816 1.00 97.69 110 LYS A O 1
ATOM 878 N N . ILE A 1 111 ? -21.322 -0.184 14.658 1.00 96.12 111 ILE A N 1
ATOM 879 C CA . ILE A 1 111 ? -22.467 0.633 14.222 1.00 96.12 111 ILE A CA 1
ATOM 880 C C . ILE A 1 111 ? -22.618 0.563 12.697 1.00 96.12 111 ILE A C 1
ATOM 882 O O . ILE A 1 111 ? -23.711 0.327 12.190 1.00 96.12 111 ILE A O 1
ATOM 886 N N . GLN A 1 112 ? -21.518 0.703 11.958 1.00 94.38 112 GLN A N 1
ATOM 887 C CA . GLN A 1 112 ? -21.539 0.638 10.499 1.00 94.38 112 GLN A CA 1
ATOM 888 C C . GLN A 1 112 ? -22.005 -0.732 9.989 1.00 94.38 112 GLN A C 1
ATOM 890 O O . GLN A 1 112 ? -22.809 -0.795 9.065 1.00 94.38 112 GLN A O 1
ATOM 895 N N . GLN A 1 113 ? -21.557 -1.821 10.617 1.00 95.12 113 GLN A N 1
ATOM 896 C CA . GLN A 1 113 ? -21.996 -3.180 10.286 1.00 95.12 113 GLN A CA 1
ATOM 897 C C . GLN A 1 113 ? -23.505 -3.346 10.491 1.00 95.12 113 GLN A C 1
ATOM 899 O O . GLN A 1 113 ? -24.194 -3.784 9.576 1.00 95.12 113 GLN A O 1
ATOM 904 N N . THR A 1 114 ? -24.042 -2.882 11.624 1.00 94.12 114 THR A N 1
ATOM 905 C CA . THR A 1 114 ? -25.494 -2.934 11.870 1.00 94.12 114 THR A CA 1
ATOM 906 C C . THR A 1 114 ? -26.303 -2.103 10.870 1.00 94.12 114 THR A C 1
ATOM 908 O O . THR A 1 114 ? -27.434 -2.450 10.536 1.00 94.12 114 THR A O 1
ATOM 911 N N . LEU A 1 115 ? -25.740 -1.004 10.356 1.00 91.56 115 LEU A N 1
ATOM 912 C CA . LEU A 1 115 ? -26.404 -0.175 9.347 1.00 91.56 115 LEU A CA 1
ATOM 913 C C . LEU A 1 115 ? -26.477 -0.880 7.989 1.00 91.56 115 LEU A C 1
ATOM 915 O O . LEU A 1 115 ? -27.508 -0.797 7.325 1.00 91.56 115 LEU A O 1
ATOM 919 N N . ILE A 1 116 ? -25.412 -1.586 7.603 1.00 92.38 116 ILE A N 1
ATOM 920 C CA . ILE A 1 116 ? -25.378 -2.391 6.374 1.00 92.38 116 ILE A CA 1
ATOM 921 C C . ILE A 1 116 ? -26.405 -3.527 6.461 1.00 92.38 116 ILE A C 1
ATOM 923 O O . ILE A 1 116 ? -27.167 -3.734 5.523 1.00 92.38 116 ILE A O 1
ATOM 927 N N . GLU A 1 117 ? -26.487 -4.209 7.606 1.00 89.94 117 GLU A N 1
ATOM 928 C CA . GLU A 1 117 ? -27.448 -5.300 7.831 1.00 89.94 117 GLU A CA 1
ATOM 929 C C . GLU A 1 117 ? -28.914 -4.828 7.814 1.00 89.94 117 GLU A C 1
ATOM 931 O O . GLU A 1 117 ? -29.791 -5.549 7.346 1.00 89.94 117 GLU A O 1
ATOM 936 N N . THR A 1 118 ? -29.201 -3.620 8.311 1.00 88.00 118 THR A N 1
ATOM 937 C CA . THR A 1 118 ? -30.581 -3.114 8.457 1.00 88.00 118 THR A CA 1
ATOM 938 C C . THR A 1 118 ? -31.136 -2.391 7.231 1.00 88.00 118 THR A C 1
ATOM 940 O O . THR A 1 118 ? -32.353 -2.235 7.139 1.00 88.00 118 THR A O 1
ATOM 943 N N . ARG A 1 119 ? -30.296 -1.909 6.304 1.00 79.19 119 ARG A N 1
ATOM 944 C CA . ARG A 1 119 ? -30.740 -1.091 5.156 1.00 79.19 119 ARG A CA 1
ATOM 945 C C . ARG A 1 119 ? -30.161 -1.554 3.807 1.00 79.19 119 ARG A C 1
ATOM 947 O O . ARG A 1 119 ? -29.414 -0.795 3.187 1.00 79.19 119 ARG A O 1
ATOM 954 N N . PRO A 1 120 ? -30.542 -2.739 3.298 1.00 72.06 120 PRO A N 1
ATOM 955 C CA . PRO A 1 120 ? -30.054 -3.245 2.012 1.00 72.06 120 PRO A CA 1
ATOM 956 C C . PRO A 1 120 ? -30.726 -2.620 0.769 1.00 72.06 120 PRO A C 1
ATOM 958 O O . PRO A 1 120 ? -30.276 -2.839 -0.351 1.00 72.06 120 PRO A O 1
ATOM 961 N N . ASP A 1 121 ? -31.793 -1.830 0.923 1.00 74.88 121 ASP A N 1
ATOM 962 C CA . ASP A 1 121 ? -32.715 -1.518 -0.188 1.00 74.88 121 ASP A CA 1
ATOM 963 C C . ASP A 1 121 ? -32.162 -0.553 -1.257 1.00 74.88 121 ASP A C 1
ATOM 965 O O . ASP A 1 121 ? -32.745 -0.399 -2.331 1.00 74.88 121 ASP A O 1
ATOM 969 N N . LYS A 1 122 ? -31.046 0.134 -0.982 1.00 80.94 122 LYS A N 1
ATOM 970 C CA . LYS A 1 122 ? -30.458 1.144 -1.876 1.00 80.94 122 LYS A CA 1
ATOM 971 C C . LYS A 1 122 ? -29.015 0.785 -2.230 1.00 80.94 122 LYS A C 1
ATOM 973 O O . LYS A 1 122 ? -28.087 1.077 -1.479 1.00 80.94 122 LYS A O 1
ATOM 978 N N . ALA A 1 123 ? -28.826 0.230 -3.427 1.00 77.25 123 ALA A N 1
ATOM 979 C CA . ALA A 1 123 ? -27.526 -0.239 -3.916 1.00 77.25 123 ALA A CA 1
ATOM 980 C C . ALA A 1 123 ? -26.417 0.833 -3.881 1.00 77.25 123 ALA A C 1
ATOM 982 O O . ALA A 1 123 ? -25.322 0.556 -3.405 1.00 77.25 123 ALA A O 1
ATOM 983 N N . ALA A 1 124 ? -26.700 2.072 -4.307 1.00 77.56 124 ALA A N 1
ATOM 984 C CA . ALA A 1 124 ? -25.706 3.153 -4.282 1.00 77.56 124 ALA A CA 1
ATOM 985 C C . ALA A 1 124 ? -25.233 3.482 -2.855 1.00 77.56 124 ALA A C 1
ATOM 987 O O . ALA A 1 124 ? -24.045 3.655 -2.618 1.00 77.56 124 ALA A O 1
ATOM 988 N N . THR A 1 125 ? -26.151 3.489 -1.883 1.00 85.31 125 THR A N 1
ATOM 989 C CA . THR A 1 125 ? -25.782 3.745 -0.486 1.00 85.31 125 THR A CA 1
ATOM 990 C C . THR A 1 125 ? -25.037 2.574 0.146 1.00 85.31 125 THR A C 1
ATOM 992 O O . THR A 1 125 ? -24.242 2.800 1.048 1.00 85.31 125 THR A O 1
ATOM 995 N N . LEU A 1 126 ? -25.262 1.336 -0.312 1.00 88.62 126 LEU A N 1
ATOM 996 C CA . LEU A 1 126 ? -24.523 0.177 0.193 1.00 88.62 126 LEU A CA 1
ATOM 997 C C . LEU A 1 126 ? -23.036 0.269 -0.151 1.00 88.62 126 LEU A C 1
ATOM 999 O O . LEU A 1 126 ? -22.209 0.092 0.738 1.00 88.62 126 LEU A O 1
ATOM 1003 N N . ILE A 1 127 ? -22.710 0.635 -1.394 1.00 89.94 127 ILE A N 1
ATOM 1004 C CA . ILE A 1 127 ? -21.322 0.817 -1.844 1.00 89.94 127 ILE A CA 1
ATOM 1005 C C . ILE A 1 127 ? -20.617 1.863 -0.969 1.00 89.94 127 ILE A C 1
ATOM 1007 O O . ILE A 1 127 ? -19.540 1.604 -0.435 1.00 89.94 127 ILE A O 1
ATOM 1011 N N . ASP A 1 128 ? -21.256 3.011 -0.729 1.00 91.44 128 ASP A N 1
ATOM 1012 C CA . ASP A 1 128 ? -20.698 4.062 0.131 1.00 91.44 128 ASP A CA 1
ATOM 1013 C C . ASP A 1 128 ? -20.478 3.581 1.578 1.00 91.44 128 ASP A C 1
ATOM 1015 O O . ASP A 1 128 ? -19.473 3.917 2.219 1.00 91.44 128 ASP A O 1
ATOM 1019 N N . LEU A 1 129 ? -21.415 2.790 2.117 1.00 92.19 129 LEU A N 1
ATOM 1020 C CA . LEU A 1 129 ? -21.320 2.237 3.468 1.00 92.19 129 LEU A CA 1
ATOM 1021 C C . LEU A 1 129 ? -20.187 1.210 3.590 1.00 92.19 129 LEU A C 1
ATOM 1023 O O . LEU A 1 129 ? -19.492 1.220 4.612 1.00 92.19 129 LEU A O 1
ATOM 1027 N N . GLU A 1 130 ? -20.002 0.363 2.577 1.00 91.94 130 GLU A N 1
ATOM 1028 C CA . GLU A 1 130 ? -18.925 -0.627 2.476 1.00 91.94 130 GLU A CA 1
ATOM 1029 C C . GLU A 1 130 ? -17.559 0.051 2.357 1.00 91.94 130 GLU A C 1
ATOM 1031 O O . GLU A 1 130 ? -16.659 -0.234 3.150 1.00 91.94 130 GLU A O 1
ATOM 1036 N N . GLU A 1 131 ? -17.420 1.035 1.466 1.00 92.50 131 GLU A N 1
ATOM 1037 C CA . GLU A 1 131 ? -16.195 1.828 1.353 1.00 92.50 131 GLU A CA 1
ATOM 1038 C C . GLU A 1 131 ? -15.848 2.530 2.671 1.00 92.50 131 GLU A C 1
ATOM 1040 O O . GLU A 1 131 ? -14.684 2.611 3.077 1.00 92.50 131 GLU A O 1
ATOM 1045 N N . HIS A 1 132 ? -16.853 3.079 3.355 1.00 94.44 132 HIS A N 1
ATOM 1046 C CA . HIS A 1 132 ? -16.652 3.720 4.648 1.00 94.44 132 HIS A CA 1
ATOM 1047 C C . HIS A 1 132 ? -16.224 2.710 5.724 1.00 94.44 132 HIS A C 1
ATOM 1049 O O . HIS A 1 132 ? -15.349 3.011 6.541 1.00 94.44 132 HIS A O 1
ATOM 1055 N N . LEU A 1 133 ? -16.771 1.494 5.700 1.00 95.75 133 LEU A N 1
ATOM 1056 C CA . LEU A 1 133 ? -16.360 0.408 6.585 1.00 95.75 133 LEU A CA 1
ATOM 1057 C C . LEU A 1 133 ? -14.895 0.023 6.340 1.00 95.75 133 LEU A C 1
ATOM 1059 O O . LEU A 1 133 ? -14.125 -0.086 7.299 1.00 95.75 133 LEU A O 1
ATOM 1063 N N . GLU A 1 134 ? -14.479 -0.132 5.082 1.00 94.06 134 GLU A N 1
ATOM 1064 C CA . GLU A 1 134 ? -13.081 -0.402 4.731 1.00 94.06 134 GLU A CA 1
ATOM 1065 C C . GLU A 1 134 ? -12.142 0.694 5.246 1.00 94.06 134 GLU A C 1
ATOM 1067 O O . GLU A 1 134 ? -11.123 0.392 5.876 1.00 94.06 134 GLU A O 1
ATOM 1072 N N . LYS A 1 135 ? -12.516 1.968 5.072 1.00 95.88 135 LYS A N 1
ATOM 1073 C CA . LYS A 1 135 ? -11.763 3.116 5.604 1.00 95.88 135 LYS A CA 1
ATOM 1074 C C . LYS A 1 135 ? -11.622 3.033 7.128 1.00 95.88 135 LYS A C 1
ATOM 1076 O O . LYS A 1 135 ? -10.520 3.215 7.644 1.00 95.88 135 LYS A O 1
ATOM 1081 N N . LEU A 1 136 ? -12.690 2.700 7.859 1.00 97.62 136 LEU A N 1
ATOM 1082 C CA . LEU A 1 136 ? -12.636 2.526 9.317 1.00 97.62 136 LEU A CA 1
ATOM 1083 C C . LEU A 1 136 ? -11.732 1.360 9.741 1.00 97.62 136 LEU A C 1
ATOM 1085 O O . LEU A 1 136 ? -10.975 1.508 10.699 1.00 97.62 136 LEU A O 1
ATOM 1089 N N . ARG A 1 137 ? -11.764 0.227 9.024 1.00 96.31 137 ARG A N 1
ATOM 1090 C CA . ARG A 1 137 ? -10.864 -0.914 9.280 1.00 96.31 137 ARG A CA 1
ATOM 1091 C C . ARG A 1 137 ? -9.398 -0.524 9.114 1.00 96.31 137 ARG A C 1
ATOM 1093 O O . ARG A 1 137 ? -8.568 -0.898 9.935 1.00 96.31 137 ARG A O 1
ATOM 1100 N N . VAL A 1 138 ? -9.079 0.253 8.078 1.00 97.06 138 VAL A N 1
ATOM 1101 C CA . VAL A 1 138 ? -7.724 0.784 7.880 1.00 97.06 138 VAL A CA 1
ATOM 1102 C C . VAL A 1 138 ? -7.339 1.710 9.034 1.00 97.06 138 VAL A C 1
ATOM 1104 O O . VAL A 1 138 ? -6.276 1.531 9.620 1.00 97.06 138 VAL A O 1
ATOM 1107 N N . LEU A 1 139 ? -8.202 2.665 9.400 1.00 96.75 139 LEU A N 1
ATOM 1108 C CA . LEU A 1 139 ? -7.933 3.617 10.485 1.00 96.75 139 LEU A CA 1
ATOM 1109 C C . LEU A 1 139 ? -7.718 2.934 11.840 1.00 96.75 139 LEU A C 1
ATOM 1111 O O . LEU A 1 139 ? -6.871 3.377 12.607 1.00 96.75 139 LEU A O 1
ATOM 1115 N N . GLN A 1 140 ? -8.444 1.850 12.120 1.00 97.44 140 GLN A N 1
ATOM 1116 C CA . GLN A 1 140 ? -8.318 1.098 13.370 1.00 97.44 140 GLN A CA 1
ATOM 1117 C C . GLN A 1 140 ? -6.906 0.534 13.589 1.00 97.44 140 GLN A C 1
ATOM 1119 O O . GLN A 1 140 ? -6.423 0.489 14.719 1.00 97.44 140 GLN A O 1
ATOM 1124 N N . ASP A 1 141 ? -6.270 0.074 12.513 1.00 95.94 141 ASP A N 1
ATOM 1125 C CA . ASP A 1 141 ? -5.023 -0.690 12.560 1.00 95.94 141 ASP A CA 1
ATOM 1126 C C . ASP A 1 141 ? -3.801 0.110 12.061 1.00 95.94 141 ASP A C 1
ATOM 1128 O O . ASP A 1 141 ? -2.664 -0.345 12.207 1.00 95.94 141 ASP A O 1
ATOM 1132 N N . LYS A 1 142 ? -4.007 1.312 11.500 1.00 96.12 142 LYS A N 1
ATOM 1133 C CA . LYS A 1 142 ? -2.969 2.170 10.893 1.00 96.12 142 LYS A CA 1
ATOM 1134 C C . LYS A 1 142 ? -1.794 2.480 11.821 1.00 96.12 142 LYS A C 1
ATOM 1136 O O . LYS A 1 142 ? -0.641 2.498 11.371 1.00 96.12 142 LYS A O 1
ATOM 1141 N N . ASP A 1 143 ? -2.098 2.714 13.091 1.00 95.31 143 ASP A N 1
ATOM 1142 C CA . ASP A 1 143 ? -1.133 3.178 14.089 1.00 95.31 143 ASP A CA 1
ATOM 1143 C C . ASP A 1 143 ? -0.615 2.040 14.985 1.00 95.31 143 ASP A C 1
ATOM 1145 O O . ASP A 1 143 ? 0.162 2.270 15.908 1.00 95.31 143 ASP A O 1
ATOM 1149 N N . ASN A 1 144 ? -0.986 0.787 14.695 1.00 95.38 144 ASN A N 1
ATOM 1150 C CA . ASN A 1 144 ? -0.479 -0.363 15.435 1.00 95.38 144 ASN A CA 1
ATOM 1151 C C . ASN A 1 144 ? 1.012 -0.613 15.100 1.00 95.38 144 ASN A C 1
ATOM 1153 O O . ASN A 1 144 ? 1.341 -0.908 13.939 1.00 95.38 144 ASN A O 1
ATOM 1157 N N . PRO A 1 145 ? 1.927 -0.569 16.091 1.00 95.06 145 PRO A N 1
ATOM 1158 C CA . PRO A 1 145 ? 3.360 -0.735 15.852 1.00 95.06 145 PRO A CA 1
ATOM 1159 C C . PRO A 1 145 ? 3.723 -2.130 15.327 1.00 95.06 145 PRO A C 1
ATOM 1161 O O . PRO A 1 145 ? 4.640 -2.254 14.516 1.00 95.06 145 PRO A O 1
ATOM 1164 N N . GLU A 1 146 ? 2.983 -3.177 15.709 1.00 94.06 146 GLU A N 1
ATOM 1165 C CA . GLU A 1 146 ? 3.214 -4.536 15.209 1.00 94.06 146 GLU A CA 1
ATOM 1166 C C . GLU A 1 146 ? 2.998 -4.611 13.690 1.00 94.06 146 GLU A C 1
ATOM 1168 O O . GLU A 1 146 ? 3.791 -5.214 12.962 1.00 94.06 146 GLU A O 1
ATOM 1173 N N . ILE A 1 147 ? 1.927 -3.984 13.199 1.00 95.62 147 ILE A N 1
ATOM 1174 C CA . ILE A 1 147 ? 1.567 -3.991 11.776 1.00 95.62 147 ILE A CA 1
ATOM 1175 C C . ILE A 1 147 ? 2.597 -3.197 10.976 1.00 95.62 147 ILE A C 1
ATOM 1177 O O . ILE A 1 147 ? 3.074 -3.683 9.946 1.00 95.62 147 ILE A O 1
ATOM 1181 N N . ARG A 1 148 ? 2.995 -2.021 11.479 1.00 95.69 148 ARG A N 1
ATOM 1182 C CA . ARG A 1 148 ? 4.051 -1.191 10.881 1.00 95.69 148 ARG A CA 1
ATOM 1183 C C . ARG A 1 148 ? 5.380 -1.934 10.798 1.00 95.69 148 ARG A C 1
ATOM 1185 O O . ARG A 1 148 ? 6.024 -1.915 9.750 1.00 95.69 148 ARG A O 1
ATOM 1192 N N . TRP A 1 149 ? 5.761 -2.639 11.861 1.00 95.44 149 TRP A N 1
ATOM 1193 C CA . TRP A 1 149 ? 6.976 -3.445 11.875 1.00 95.44 149 TRP A CA 1
ATOM 1194 C C . TRP A 1 149 ? 6.910 -4.603 10.872 1.00 95.44 149 TRP A C 1
ATOM 1196 O O . TRP A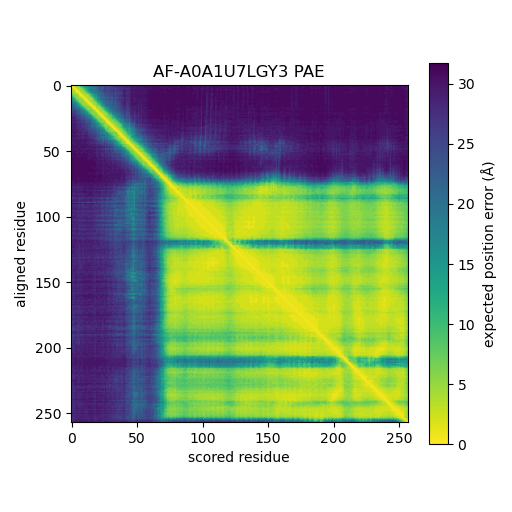 1 149 ? 7.835 -4.772 10.080 1.00 95.44 149 TRP A O 1
ATOM 1206 N N . LYS A 1 150 ? 5.802 -5.360 10.839 1.00 94.75 150 LYS A N 1
ATOM 1207 C CA . LYS A 1 150 ? 5.602 -6.454 9.869 1.00 94.75 150 LYS A CA 1
ATOM 1208 C C . LYS A 1 150 ? 5.702 -5.960 8.428 1.00 94.75 150 LYS A C 1
ATOM 1210 O O . LYS A 1 150 ? 6.407 -6.571 7.628 1.00 94.75 150 LYS A O 1
ATOM 1215 N N . PHE A 1 151 ? 5.062 -4.829 8.128 1.00 95.56 151 PHE A N 1
ATOM 1216 C CA . PHE A 1 151 ? 5.117 -4.203 6.809 1.00 95.56 151 PHE A CA 1
ATOM 1217 C C . PHE A 1 151 ? 6.539 -3.759 6.443 1.00 95.56 151 PHE A C 1
ATOM 1219 O O . PHE A 1 151 ? 7.012 -4.059 5.351 1.00 95.56 151 PHE A O 1
ATOM 1226 N N . SER A 1 152 ? 7.257 -3.116 7.371 1.00 93.94 152 SER A N 1
ATOM 1227 C CA . SER A 1 152 ? 8.658 -2.718 7.172 1.00 93.94 152 SER A CA 1
ATOM 1228 C C . SER A 1 152 ? 9.578 -3.913 6.908 1.00 93.94 152 SER A C 1
ATOM 1230 O O . SER A 1 152 ? 10.520 -3.799 6.130 1.00 93.94 152 SER A O 1
ATOM 1232 N N . LYS A 1 153 ? 9.292 -5.070 7.513 1.00 92.69 153 LYS A N 1
ATOM 1233 C CA . LYS A 1 153 ? 10.026 -6.322 7.291 1.00 92.69 153 LYS A CA 1
ATOM 1234 C C . LYS A 1 153 ? 9.580 -7.105 6.048 1.00 92.69 153 LYS A C 1
ATOM 1236 O O . LYS A 1 153 ? 10.125 -8.176 5.807 1.00 92.69 153 LYS A O 1
ATOM 1241 N N . GLY A 1 154 ? 8.614 -6.602 5.276 1.00 90.50 154 GLY A N 1
ATOM 1242 C CA . GLY A 1 154 ? 8.128 -7.246 4.052 1.00 90.50 154 GLY A CA 1
ATOM 1243 C C . GLY A 1 154 ? 7.134 -8.392 4.273 1.00 90.50 154 GLY A C 1
ATOM 1244 O O . GLY A 1 154 ? 6.748 -9.054 3.315 1.00 90.50 154 GLY A O 1
ATOM 1245 N N . TYR A 1 155 ? 6.670 -8.625 5.506 1.00 91.50 155 TYR A N 1
ATOM 1246 C CA . TYR A 1 155 ? 5.626 -9.615 5.788 1.00 91.50 155 TYR A CA 1
ATOM 1247 C C . TYR A 1 155 ? 4.248 -8.991 5.551 1.00 91.50 155 TYR A C 1
ATOM 1249 O O . TYR A 1 155 ? 3.654 -8.401 6.458 1.00 91.50 155 TYR A O 1
ATOM 1257 N N . VAL A 1 156 ? 3.756 -9.097 4.317 1.00 91.06 156 VAL A N 1
ATOM 1258 C CA . VAL A 1 156 ? 2.529 -8.433 3.858 1.00 91.06 156 VAL A CA 1
ATOM 1259 C C . VAL A 1 156 ? 1.481 -9.469 3.461 1.00 91.06 156 VAL A C 1
ATOM 1261 O O . VAL A 1 156 ? 1.725 -10.306 2.602 1.00 91.06 156 VAL A O 1
ATOM 1264 N N . ASN A 1 157 ? 0.291 -9.371 4.057 1.00 91.75 157 ASN A N 1
ATOM 1265 C CA . ASN A 1 157 ? -0.871 -10.175 3.674 1.00 91.75 157 ASN A CA 1
ATOM 1266 C C . ASN A 1 157 ? -1.933 -9.259 3.052 1.00 91.75 157 ASN A C 1
ATOM 1268 O O . ASN A 1 157 ? -2.652 -8.575 3.780 1.00 91.75 157 ASN A O 1
ATOM 1272 N N . LEU A 1 158 ? -2.047 -9.251 1.721 1.00 90.81 158 LEU A N 1
ATOM 1273 C CA . LEU A 1 158 ? -2.961 -8.362 0.981 1.00 90.81 158 LEU A CA 1
ATOM 1274 C C . LEU A 1 158 ? -4.456 -8.672 1.197 1.00 90.81 158 LEU A C 1
ATOM 1276 O O . LEU A 1 158 ? -5.314 -7.879 0.822 1.00 90.81 158 LEU A O 1
ATOM 1280 N N . GLU A 1 159 ? -4.792 -9.781 1.857 1.00 91.06 159 GLU A N 1
ATOM 1281 C CA . GLU A 1 159 ? -6.159 -10.053 2.320 1.00 91.06 159 GLU A CA 1
ATOM 1282 C C . GLU A 1 159 ? -6.636 -9.009 3.341 1.00 91.06 159 GLU A C 1
ATOM 1284 O O . GLU A 1 159 ? -7.815 -8.666 3.381 1.00 91.06 159 GLU A O 1
ATOM 1289 N N . ARG A 1 160 ? -5.727 -8.462 4.166 1.00 93.25 160 ARG A N 1
ATOM 1290 C CA . ARG A 1 160 ? -6.098 -7.439 5.151 1.00 93.25 160 ARG A CA 1
ATOM 1291 C C . ARG A 1 160 ? -6.083 -6.046 4.511 1.00 93.25 160 ARG A C 1
ATOM 1293 O O . ARG A 1 160 ? -5.071 -5.669 3.912 1.00 93.25 160 ARG A O 1
ATOM 1300 N N . PRO A 1 161 ? -7.117 -5.214 4.743 1.00 95.12 161 PRO A N 1
ATOM 1301 C CA . PRO A 1 161 ? -7.238 -3.901 4.107 1.00 95.12 161 PRO A CA 1
ATOM 1302 C C . PRO A 1 161 ? -6.097 -2.948 4.476 1.00 95.12 161 PRO A C 1
ATOM 1304 O O . PRO A 1 161 ? -5.623 -2.195 3.630 1.00 95.12 161 PRO A O 1
ATOM 1307 N N . ILE A 1 162 ? -5.592 -3.019 5.713 1.00 96.50 162 ILE A N 1
ATOM 1308 C CA . ILE A 1 162 ? -4.477 -2.176 6.157 1.00 96.50 162 ILE A CA 1
ATOM 1309 C C . ILE A 1 162 ? -3.204 -2.407 5.334 1.00 96.50 162 ILE A C 1
ATOM 1311 O O . ILE A 1 162 ? -2.523 -1.455 4.964 1.00 96.50 162 ILE A O 1
ATOM 1315 N N . TYR A 1 163 ? -2.891 -3.659 4.996 1.00 96.56 163 TYR A N 1
ATOM 1316 C CA . TYR A 1 163 ? -1.702 -3.975 4.210 1.00 96.56 163 TYR A CA 1
ATOM 1317 C C . TYR A 1 163 ? -1.845 -3.513 2.760 1.00 96.56 163 TYR A C 1
ATOM 1319 O O . TYR A 1 163 ? -0.885 -2.969 2.214 1.00 96.56 163 TYR A O 1
ATOM 1327 N N . ARG A 1 164 ? -3.044 -3.631 2.171 1.00 95.75 164 ARG A N 1
ATOM 1328 C CA . ARG A 1 164 ? -3.345 -3.052 0.852 1.00 95.75 164 ARG A CA 1
ATOM 1329 C C . ARG A 1 164 ? -3.134 -1.541 0.857 1.00 95.75 164 ARG A C 1
ATOM 1331 O O . ARG A 1 164 ? -2.376 -1.038 0.033 1.00 95.75 164 ARG A O 1
ATOM 1338 N N . TYR A 1 165 ? -3.699 -0.841 1.840 1.00 96.62 165 TYR A N 1
ATOM 1339 C CA . TYR A 1 165 ? -3.535 0.606 1.990 1.00 96.62 165 TYR A CA 1
ATOM 1340 C C . TYR A 1 165 ? -2.059 1.018 2.119 1.00 96.62 165 TYR A C 1
ATOM 1342 O O . TYR A 1 165 ? -1.592 1.869 1.365 1.00 96.62 165 TYR A O 1
ATOM 1350 N N . LEU A 1 166 ? -1.298 0.380 3.018 1.00 97.00 166 LEU A N 1
ATOM 1351 C CA . LEU A 1 166 ? 0.123 0.692 3.217 1.00 97.00 166 LEU A CA 1
ATOM 1352 C C . LEU A 1 166 ? 0.960 0.401 1.963 1.00 97.00 166 LEU A C 1
ATOM 1354 O O . LEU A 1 166 ? 1.866 1.165 1.630 1.00 97.00 166 LEU A O 1
ATOM 1358 N N . SER A 1 167 ? 0.653 -0.684 1.247 1.00 96.25 167 SER A N 1
ATOM 1359 C CA . SER A 1 167 ? 1.320 -1.008 -0.018 1.00 96.25 167 SER A CA 1
ATOM 1360 C C . SER A 1 167 ? 1.014 0.024 -1.106 1.00 96.25 167 SER A C 1
ATOM 1362 O O . SER A 1 167 ? 1.930 0.473 -1.791 1.00 96.25 167 SER A O 1
ATOM 1364 N N . GLN A 1 168 ? -0.237 0.487 -1.189 1.00 96.44 168 GLN A N 1
ATOM 1365 C CA . GLN A 1 168 ? -0.652 1.528 -2.121 1.00 96.44 168 GLN A CA 1
ATOM 1366 C C . GLN A 1 168 ? 0.026 2.866 -1.804 1.00 96.44 168 GLN A C 1
ATOM 1368 O O . GLN A 1 168 ? 0.451 3.571 -2.714 1.00 96.44 168 GLN A O 1
ATOM 1373 N N . GLU A 1 169 ? 0.140 3.223 -0.524 1.00 96.19 169 GLU A N 1
ATOM 1374 C CA . GLU A 1 169 ? 0.822 4.438 -0.070 1.00 96.19 169 GLU A CA 1
ATOM 1375 C C . GLU A 1 169 ? 2.321 4.397 -0.410 1.00 96.19 169 GLU A C 1
ATOM 1377 O O . GLU A 1 169 ? 2.849 5.353 -0.979 1.00 96.19 169 GLU A O 1
ATOM 1382 N N . LYS A 1 170 ? 2.990 3.261 -0.157 1.00 95.38 170 LYS A N 1
ATOM 1383 C CA . LYS A 1 170 ? 4.398 3.038 -0.536 1.00 95.38 170 LYS A CA 1
ATOM 1384 C C . LYS A 1 170 ? 4.608 3.103 -2.052 1.00 95.38 170 LYS A C 1
ATOM 1386 O O . LYS A 1 170 ? 5.610 3.634 -2.519 1.00 95.38 170 LYS A O 1
ATOM 1391 N N . TRP A 1 171 ? 3.677 2.559 -2.828 1.00 95.88 171 TRP A N 1
ATOM 1392 C CA . TRP A 1 171 ? 3.742 2.596 -4.286 1.00 95.88 171 TRP A CA 1
ATOM 1393 C C . TRP A 1 171 ? 3.558 4.020 -4.827 1.00 95.88 171 TRP A C 1
ATOM 1395 O O . TRP A 1 171 ? 4.361 4.480 -5.640 1.00 95.88 171 TRP A O 1
ATOM 1405 N N . LYS A 1 172 ? 2.567 4.755 -4.306 1.00 96.88 172 LYS A N 1
ATOM 1406 C CA . LYS A 1 172 ? 2.302 6.156 -4.668 1.00 96.88 172 LYS A CA 1
ATOM 1407 C C . LYS A 1 172 ? 3.464 7.095 -4.353 1.00 96.88 172 LYS A C 1
ATOM 1409 O O . LYS A 1 172 ? 3.635 8.076 -5.066 1.00 96.88 172 LYS A O 1
ATOM 1414 N N . SER A 1 173 ? 4.239 6.825 -3.303 1.00 96.69 173 SER A N 1
ATOM 1415 C CA . SER A 1 173 ? 5.315 7.726 -2.881 1.00 96.69 173 SER A CA 1
ATOM 1416 C C . SER A 1 173 ? 6.566 7.659 -3.759 1.00 96.69 173 SER A C 1
ATOM 1418 O O . SER A 1 173 ? 7.269 8.660 -3.864 1.00 96.69 173 SER A O 1
ATOM 1420 N N . ARG A 1 174 ? 6.858 6.513 -4.390 1.00 93.56 174 ARG A N 1
ATOM 1421 C CA . ARG A 1 174 ? 8.091 6.329 -5.179 1.00 93.56 174 ARG A CA 1
ATOM 1422 C C . ARG A 1 174 ? 7.855 5.692 -6.544 1.00 93.56 174 ARG A C 1
ATOM 1424 O O . ARG A 1 174 ? 8.186 6.297 -7.556 1.00 93.56 174 ARG A O 1
ATOM 1431 N N . ALA A 1 175 ? 7.307 4.481 -6.578 1.00 93.81 175 ALA A N 1
ATOM 1432 C CA . ALA A 1 175 ? 7.233 3.683 -7.802 1.00 93.81 175 ALA A CA 1
ATOM 1433 C C . ALA A 1 175 ? 6.300 4.299 -8.859 1.00 93.81 175 ALA A C 1
ATOM 1435 O O . ALA A 1 175 ? 6.660 4.357 -10.032 1.00 93.81 175 ALA A O 1
ATOM 1436 N N . LEU A 1 176 ? 5.138 4.815 -8.447 1.00 96.06 176 LEU A N 1
ATOM 1437 C CA . LEU A 1 176 ? 4.176 5.434 -9.359 1.00 96.06 176 LEU A CA 1
ATOM 1438 C C . LEU A 1 176 ? 4.729 6.705 -10.044 1.00 96.06 176 LEU A C 1
ATOM 1440 O O . LEU A 1 176 ? 4.635 6.771 -11.268 1.00 96.06 176 LEU A O 1
ATOM 1444 N N . PRO A 1 177 ? 5.329 7.685 -9.332 1.00 96.19 177 PRO A N 1
ATOM 1445 C CA . PRO A 1 177 ? 5.979 8.830 -9.974 1.00 96.19 177 PRO A CA 1
ATOM 1446 C C . PRO A 1 177 ? 7.059 8.439 -10.987 1.00 96.19 177 PRO A C 1
ATOM 1448 O O . PRO A 1 177 ? 7.097 9.009 -12.072 1.00 96.19 177 PRO A O 1
ATOM 1451 N N . ILE A 1 178 ? 7.896 7.444 -10.666 1.00 95.25 178 ILE A N 1
ATOM 1452 C CA . ILE A 1 178 ? 8.933 6.949 -11.585 1.00 95.25 178 ILE A CA 1
ATOM 1453 C C . ILE A 1 178 ? 8.289 6.357 -12.843 1.00 95.25 178 ILE A C 1
ATOM 1455 O O . ILE A 1 178 ? 8.704 6.672 -13.955 1.00 95.25 178 ILE A O 1
ATOM 1459 N N . LEU A 1 179 ? 7.249 5.536 -12.684 1.00 95.69 179 LEU A N 1
ATOM 1460 C CA . LEU A 1 179 ? 6.526 4.940 -13.806 1.00 95.69 179 LEU A CA 1
ATOM 1461 C C . LEU A 1 179 ? 5.891 6.008 -14.706 1.00 95.69 179 LEU A C 1
ATOM 1463 O O . LEU A 1 179 ? 6.070 5.957 -15.918 1.00 95.69 179 LEU A O 1
ATOM 1467 N N . LEU A 1 180 ? 5.203 6.996 -14.128 1.00 95.69 180 LEU A N 1
ATOM 1468 C CA . LEU A 1 180 ? 4.590 8.088 -14.891 1.00 95.69 180 LEU A CA 1
ATOM 1469 C C . L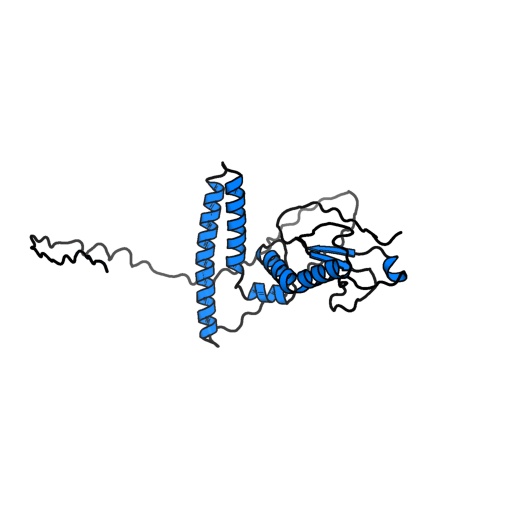EU A 1 180 ? 5.644 8.920 -15.631 1.00 95.69 180 LEU A C 1
ATOM 1471 O O . LEU A 1 180 ? 5.508 9.136 -16.832 1.00 95.69 180 LEU A O 1
ATOM 1475 N N . GLN A 1 181 ? 6.738 9.283 -14.955 1.00 95.88 181 GLN A N 1
ATOM 1476 C CA . GLN A 1 181 ? 7.849 10.005 -15.574 1.00 95.88 181 GLN A CA 1
ATOM 1477 C C . GLN A 1 181 ? 8.413 9.250 -16.786 1.00 95.88 181 GLN A C 1
ATOM 1479 O O . GLN A 1 181 ? 8.725 9.862 -17.806 1.00 95.88 181 GLN A O 1
ATOM 1484 N N . ARG A 1 182 ? 8.560 7.921 -16.693 1.00 95.44 182 ARG A N 1
ATOM 1485 C CA . ARG A 1 182 ? 9.085 7.086 -17.786 1.00 95.44 182 ARG A CA 1
ATOM 1486 C C . ARG A 1 182 ? 8.108 6.977 -18.949 1.00 95.44 182 ARG A C 1
ATOM 1488 O O . ARG A 1 182 ? 8.541 7.102 -20.089 1.00 95.44 182 ARG A O 1
ATOM 1495 N N . LEU A 1 183 ? 6.816 6.809 -18.671 1.00 94.88 183 LEU A N 1
ATOM 1496 C CA . LEU A 1 183 ? 5.778 6.780 -19.706 1.00 94.88 183 LEU A CA 1
ATOM 1497 C C . LEU A 1 183 ? 5.723 8.087 -20.508 1.00 94.88 183 LEU A C 1
ATOM 1499 O O . LEU A 1 183 ? 5.549 8.036 -21.723 1.00 94.88 183 LEU A O 1
ATOM 1503 N N . GLU A 1 184 ? 5.908 9.228 -19.842 1.00 93.94 184 GLU A N 1
ATOM 1504 C CA . GLU A 1 184 ? 5.957 10.547 -20.484 1.00 93.94 184 GLU A CA 1
ATOM 1505 C C . GLU A 1 184 ? 7.272 10.773 -21.243 1.00 93.94 184 GLU A C 1
ATOM 1507 O O . GLU A 1 184 ? 7.254 11.170 -22.402 1.00 93.94 184 GLU A O 1
ATOM 1512 N N . THR A 1 185 ? 8.423 10.484 -20.622 1.00 95.25 185 THR A N 1
ATOM 1513 C CA . THR A 1 185 ? 9.748 10.735 -21.229 1.00 95.25 185 THR A CA 1
ATOM 1514 C C . THR A 1 185 ? 10.008 9.848 -22.450 1.00 95.25 185 THR A C 1
ATOM 1516 O O . THR A 1 185 ? 10.726 10.252 -23.358 1.00 95.25 185 THR A O 1
ATOM 1519 N N . MET A 1 186 ? 9.460 8.629 -22.466 1.00 93.12 186 MET A N 1
ATOM 1520 C CA . MET A 1 186 ? 9.608 7.674 -23.572 1.00 93.12 186 MET A CA 1
ATOM 1521 C C . MET A 1 186 ? 8.457 7.745 -24.587 1.00 93.12 186 MET A C 1
ATOM 1523 O O . MET A 1 186 ? 8.348 6.853 -25.421 1.00 93.12 186 MET A O 1
ATOM 1527 N N . ASN A 1 187 ? 7.587 8.758 -24.500 1.00 92.75 187 ASN A N 1
ATOM 1528 C CA . ASN A 1 187 ? 6.453 8.975 -25.407 1.00 92.75 187 ASN A CA 1
ATOM 1529 C C . ASN A 1 187 ? 5.466 7.796 -25.518 1.00 92.75 187 ASN A C 1
ATOM 1531 O O . ASN A 1 187 ? 4.661 7.735 -26.442 1.00 92.75 187 ASN A O 1
ATOM 1535 N N . VAL A 1 188 ? 5.447 6.886 -24.537 1.00 92.88 188 VAL A N 1
ATOM 1536 C CA . VAL A 1 188 ? 4.472 5.780 -24.501 1.00 92.88 188 VAL A CA 1
ATOM 1537 C C . VAL A 1 188 ? 3.047 6.342 -24.448 1.00 92.88 188 VAL A C 1
ATOM 1539 O O . VAL A 1 188 ? 2.132 5.803 -25.076 1.00 92.88 188 VAL A O 1
ATOM 1542 N N . ILE A 1 189 ? 2.885 7.452 -23.722 1.00 93.12 189 ILE A N 1
ATOM 1543 C CA . ILE A 1 189 ? 1.739 8.359 -23.798 1.00 93.12 189 ILE A CA 1
ATOM 1544 C C . ILE A 1 189 ? 2.214 9.556 -24.640 1.00 93.12 189 ILE A C 1
ATOM 1546 O O . ILE A 1 189 ? 3.167 10.215 -24.217 1.00 93.12 189 ILE A O 1
ATOM 1550 N N . PRO A 1 190 ? 1.609 9.873 -25.799 1.00 91.69 190 PRO A N 1
ATOM 1551 C CA . PRO A 1 190 ? 0.297 9.436 -26.284 1.00 91.69 190 PRO A CA 1
ATOM 1552 C C . PRO A 1 190 ? 0.300 8.247 -27.265 1.00 91.69 190 PRO A C 1
ATOM 1554 O O . PRO A 1 190 ? -0.786 7.816 -27.652 1.00 91.69 190 PRO A O 1
ATOM 1557 N N . ASP A 1 191 ? 1.461 7.740 -27.691 1.00 93.06 191 ASP A N 1
ATOM 1558 C CA . ASP A 1 191 ? 1.570 6.882 -28.885 1.00 93.06 191 ASP A CA 1
ATOM 1559 C C . ASP A 1 191 ? 0.784 5.567 -28.777 1.00 93.06 191 ASP A C 1
ATOM 1561 O O . ASP A 1 191 ? 0.140 5.139 -29.733 1.00 93.06 191 ASP A O 1
ATOM 1565 N N . THR A 1 192 ? 0.800 4.930 -27.604 1.00 91.19 192 THR A N 1
ATOM 1566 C CA . THR A 1 192 ? 0.063 3.674 -27.375 1.00 91.19 192 THR A CA 1
ATOM 1567 C C . THR A 1 192 ? -1.338 3.910 -26.822 1.00 91.19 192 THR A C 1
ATOM 1569 O O . THR A 1 192 ? -2.302 3.264 -27.234 1.00 91.19 192 THR A O 1
ATOM 1572 N N . LEU A 1 193 ? -1.458 4.824 -25.858 1.00 90.06 193 LEU A N 1
ATOM 1573 C CA . LEU A 1 193 ? -2.689 5.137 -25.145 1.00 90.06 193 LEU A CA 1
ATOM 1574 C C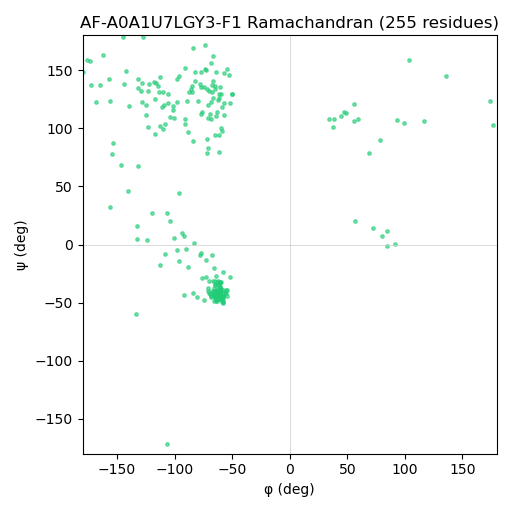 . LEU A 1 193 ? -2.734 6.641 -24.848 1.00 90.06 193 LEU A C 1
ATOM 1576 O O . LEU A 1 193 ? -1.737 7.201 -24.388 1.00 90.06 193 LEU A O 1
ATOM 1580 N N . PRO A 1 194 ? -3.897 7.298 -25.011 1.00 91.00 194 PRO A N 1
ATOM 1581 C CA . PRO A 1 194 ? -4.005 8.748 -24.847 1.00 91.00 194 PRO A CA 1
ATOM 1582 C C . PRO A 1 194 ? -3.864 9.207 -23.389 1.00 91.00 194 PRO A C 1
ATOM 1584 O O . PRO A 1 194 ? -3.398 10.310 -23.124 1.00 91.00 194 PRO A O 1
ATOM 1587 N N . SER A 1 195 ? -4.295 8.391 -22.424 1.00 92.19 195 SER A N 1
ATOM 1588 C CA . SER A 1 195 ? -4.162 8.674 -20.994 1.00 92.19 195 SER A CA 1
ATOM 1589 C C . SER A 1 195 ? -4.222 7.376 -20.197 1.00 92.19 195 SER A C 1
ATOM 1591 O O . SER A 1 195 ? -5.007 6.481 -20.517 1.00 92.19 195 SER A O 1
ATOM 1593 N N . ILE A 1 196 ? -3.421 7.285 -19.136 1.00 92.12 196 ILE A N 1
ATOM 1594 C CA . ILE A 1 196 ? -3.428 6.154 -18.211 1.00 92.12 196 ILE A CA 1
ATOM 1595 C C . ILE A 1 196 ? -3.477 6.652 -16.769 1.00 92.12 196 ILE A C 1
ATOM 1597 O O . ILE A 1 196 ? -2.741 7.550 -16.365 1.00 92.12 196 ILE A O 1
ATOM 1601 N N . LYS A 1 197 ? -4.342 6.032 -15.967 1.00 93.50 197 LYS A N 1
ATOM 1602 C CA . LYS A 1 197 ? -4.366 6.196 -14.514 1.00 93.50 197 LYS A CA 1
ATOM 1603 C C . LYS A 1 197 ? -4.056 4.839 -13.892 1.00 93.50 197 LYS A C 1
ATOM 1605 O O . LYS A 1 197 ? -4.973 4.028 -13.762 1.00 93.50 197 LYS A O 1
ATOM 1610 N N . PRO A 1 198 ? -2.792 4.558 -13.538 1.00 94.25 198 PRO A N 1
ATOM 1611 C CA . PRO A 1 198 ? -2.433 3.286 -12.931 1.00 94.25 198 PRO A CA 1
ATOM 1612 C C . PRO A 1 198 ? -3.202 3.088 -11.617 1.00 94.25 198 PRO A C 1
ATOM 1614 O O . PRO A 1 198 ? -3.230 3.970 -10.757 1.00 94.25 198 PRO A O 1
ATOM 1617 N N . ILE A 1 199 ? -3.846 1.928 -11.465 1.00 94.12 199 ILE A N 1
ATOM 1618 C CA . ILE A 1 199 ? -4.605 1.542 -10.255 1.00 94.12 199 ILE A CA 1
ATOM 1619 C C . ILE A 1 199 ? -3.930 0.372 -9.531 1.00 94.12 199 ILE A C 1
ATOM 1621 O O . ILE A 1 199 ? -4.224 0.112 -8.369 1.00 94.12 199 ILE A O 1
ATOM 1625 N N . VAL A 1 200 ? -3.041 -0.340 -10.213 1.00 95.00 200 VAL A N 1
ATOM 1626 C CA . VAL A 1 200 ? -2.431 -1.595 -9.778 1.00 95.00 200 VAL A CA 1
ATOM 1627 C C . VAL A 1 200 ? -0.929 -1.471 -9.994 1.00 95.00 200 VAL A C 1
ATOM 1629 O O . VAL A 1 200 ? -0.508 -0.861 -10.979 1.00 95.00 200 VAL A O 1
ATOM 1632 N N . ASP A 1 201 ? -0.140 -2.021 -9.076 1.00 95.25 201 ASP A N 1
ATOM 1633 C CA . ASP A 1 201 ? 1.309 -2.090 -9.244 1.00 95.25 201 ASP A CA 1
ATOM 1634 C C . ASP A 1 201 ? 1.671 -3.327 -10.070 1.00 95.25 201 ASP A C 1
ATOM 1636 O O . ASP A 1 201 ? 1.164 -4.424 -9.818 1.00 95.25 201 ASP A O 1
ATOM 1640 N N . VAL A 1 202 ? 2.507 -3.134 -11.086 1.00 95.06 202 VAL A N 1
ATOM 1641 C CA . VAL A 1 202 ? 2.921 -4.180 -12.022 1.00 95.06 202 VAL A CA 1
ATOM 1642 C C . VAL A 1 202 ? 4.434 -4.222 -12.018 1.00 95.06 202 VAL A C 1
ATOM 1644 O O . VAL A 1 202 ? 5.089 -3.238 -12.358 1.00 95.06 202 VAL A O 1
ATOM 1647 N N . LYS A 1 203 ? 4.982 -5.376 -11.651 1.00 93.38 203 LYS A N 1
ATOM 1648 C CA . LYS A 1 203 ? 6.419 -5.622 -11.639 1.00 93.38 203 LYS A CA 1
ATOM 1649 C C . LYS A 1 203 ? 6.760 -6.707 -12.634 1.00 93.38 203 LYS A C 1
ATOM 1651 O O . LYS A 1 203 ? 6.058 -7.711 -12.745 1.00 93.38 203 LYS A O 1
ATOM 1656 N N . LEU A 1 204 ? 7.860 -6.499 -13.341 1.00 92.88 204 LEU A N 1
ATOM 1657 C CA . LEU A 1 204 ? 8.359 -7.409 -14.357 1.00 92.88 204 LEU A CA 1
ATOM 1658 C C . LEU A 1 204 ? 9.775 -7.842 -13.986 1.00 92.88 204 LEU A C 1
ATOM 1660 O O . LEU A 1 204 ? 10.586 -7.031 -13.537 1.00 92.88 204 LEU A O 1
ATOM 1664 N N . ARG A 1 205 ? 10.070 -9.128 -14.170 1.00 91.94 205 ARG A N 1
ATOM 1665 C CA . ARG A 1 205 ? 11.433 -9.668 -14.129 1.00 91.94 205 ARG A CA 1
ATOM 1666 C C . ARG A 1 205 ? 11.595 -10.761 -15.177 1.00 91.94 205 ARG A C 1
ATOM 1668 O O . ARG A 1 205 ? 10.648 -11.501 -15.431 1.00 91.94 205 ARG A O 1
ATOM 1675 N N . PHE A 1 206 ? 12.793 -10.933 -15.722 1.00 90.62 206 PHE A N 1
ATOM 1676 C CA . PHE A 1 206 ? 13.115 -12.116 -16.527 1.00 90.62 206 PHE A CA 1
ATOM 1677 C C . PHE A 1 206 ? 13.814 -13.187 -15.677 1.00 90.62 206 PHE A C 1
ATOM 1679 O O . PHE A 1 206 ? 14.566 -12.850 -14.760 1.00 90.62 206 PHE A O 1
ATOM 1686 N N . PRO A 1 207 ? 13.570 -14.481 -15.941 1.00 86.25 207 PRO A N 1
ATOM 1687 C CA . PRO A 1 207 ? 14.162 -15.562 -15.165 1.00 86.25 207 PRO A CA 1
ATOM 1688 C C . PRO A 1 207 ? 15.683 -15.662 -15.367 1.00 86.25 207 PRO A C 1
ATOM 1690 O O . PRO A 1 207 ? 16.187 -15.638 -16.493 1.00 86.25 207 PRO A O 1
ATOM 1693 N N . GLY A 1 208 ? 16.400 -15.871 -14.260 1.00 77.19 208 GLY A N 1
ATOM 1694 C CA . GLY A 1 208 ? 17.839 -16.150 -14.248 1.00 77.19 208 GLY A CA 1
ATOM 1695 C C . GLY A 1 208 ? 18.749 -14.929 -14.128 1.00 77.19 208 GLY A C 1
ATOM 1696 O O . GLY A 1 208 ? 19.955 -15.119 -14.068 1.00 77.19 208 GLY A O 1
ATOM 1697 N N . GLU A 1 209 ? 18.195 -13.719 -14.043 1.00 70.06 209 GLU A N 1
ATOM 1698 C CA . GLU A 1 209 ? 18.973 -12.484 -13.910 1.00 70.06 209 GLU A CA 1
ATOM 1699 C C . GLU A 1 209 ? 18.662 -11.772 -12.591 1.00 70.06 209 GLU A C 1
ATOM 1701 O O . GLU A 1 209 ? 17.504 -11.681 -12.172 1.0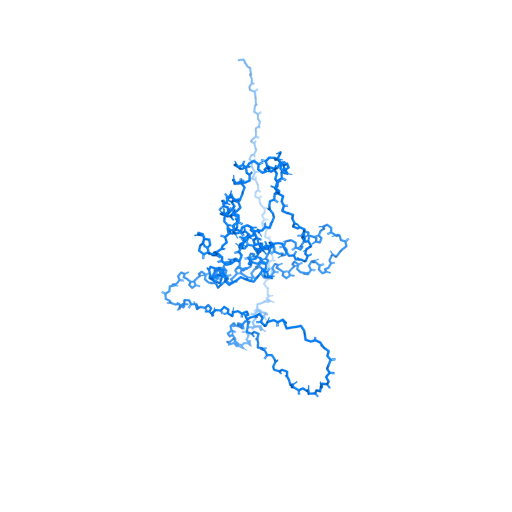0 70.06 209 GLU A O 1
ATOM 1706 N N . THR A 1 210 ? 19.707 -11.240 -11.958 1.00 68.31 210 THR A N 1
ATOM 1707 C CA . THR A 1 210 ? 19.587 -10.296 -10.844 1.00 68.31 210 THR A CA 1
ATOM 1708 C C . THR A 1 210 ? 19.824 -8.903 -11.410 1.00 68.31 210 THR A C 1
ATOM 1710 O O . THR A 1 210 ? 20.939 -8.579 -11.812 1.00 68.31 210 THR A O 1
ATOM 1713 N N . TYR A 1 211 ? 18.767 -8.098 -11.488 1.00 69.12 211 TYR A N 1
ATOM 1714 C CA . TYR A 1 211 ? 18.849 -6.711 -11.947 1.00 69.12 211 TYR A CA 1
ATOM 1715 C C . TYR A 1 211 ? 19.495 -5.801 -10.897 1.00 69.12 211 TYR A C 1
ATOM 1717 O O . TYR A 1 211 ? 19.711 -6.204 -9.757 1.00 69.12 211 TYR A O 1
ATOM 1725 N N . GLU A 1 212 ? 19.772 -4.555 -11.287 1.00 63.06 212 GLU A N 1
ATOM 1726 C CA . GLU A 1 212 ? 20.399 -3.533 -10.435 1.00 63.06 212 GLU A CA 1
ATOM 1727 C C . GLU A 1 212 ? 19.616 -3.245 -9.142 1.00 63.06 212 GLU A C 1
ATOM 1729 O O . GLU A 1 212 ? 20.186 -2.785 -8.154 1.00 63.06 212 GLU A O 1
ATOM 1734 N N . THR A 1 213 ? 18.311 -3.527 -9.118 1.00 64.44 213 THR A N 1
ATOM 1735 C CA . THR A 1 213 ? 17.486 -3.370 -7.920 1.00 64.44 213 THR A CA 1
ATOM 1736 C C . THR A 1 213 ? 17.725 -4.516 -6.934 1.00 64.44 213 THR A C 1
ATOM 1738 O O . THR A 1 213 ? 17.684 -5.685 -7.309 1.00 64.44 213 THR A O 1
ATOM 1741 N N . GLU A 1 214 ? 17.867 -4.189 -5.644 1.00 65.12 214 GLU A N 1
ATOM 1742 C CA . GLU A 1 214 ? 18.085 -5.150 -4.541 1.00 65.12 214 GLU A CA 1
ATOM 1743 C C . GLU A 1 214 ? 17.061 -6.304 -4.507 1.00 65.12 214 GLU A C 1
ATOM 1745 O O . GLU A 1 214 ? 17.370 -7.410 -4.067 1.00 65.12 214 GLU A O 1
ATOM 1750 N N . ASP A 1 215 ? 15.850 -6.058 -5.013 1.00 71.06 215 ASP A N 1
ATOM 1751 C CA . ASP A 1 215 ? 14.741 -7.012 -5.034 1.00 71.06 215 ASP A CA 1
ATOM 1752 C C . ASP A 1 215 ? 14.689 -7.887 -6.312 1.00 71.06 215 ASP A C 1
ATOM 1754 O O . ASP A 1 215 ? 13.826 -8.760 -6.427 1.00 71.06 215 ASP A O 1
ATOM 1758 N N . GLY A 1 216 ? 15.575 -7.656 -7.291 1.00 81.19 216 GLY A N 1
ATOM 1759 C CA . GLY A 1 216 ? 15.624 -8.388 -8.566 1.00 81.19 216 GLY A CA 1
ATOM 1760 C C . GLY A 1 216 ? 14.483 -8.069 -9.545 1.00 81.19 216 GLY A C 1
ATOM 1761 O O . GLY A 1 216 ? 14.263 -8.818 -10.498 1.00 81.19 216 GLY A O 1
ATOM 1762 N N . TRP A 1 217 ? 13.74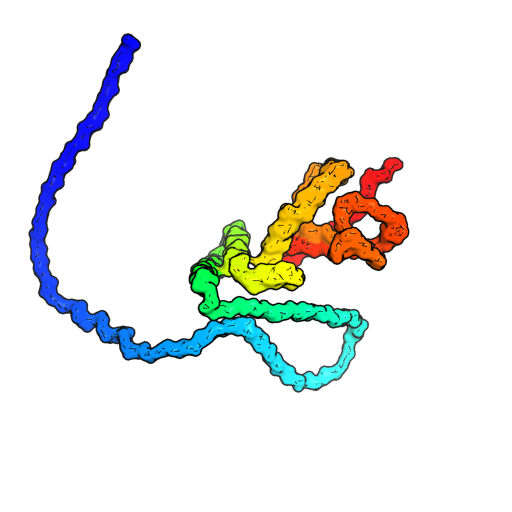2 -6.984 -9.313 1.00 89.62 217 TRP A N 1
ATOM 1763 C CA . TRP A 1 217 ? 12.725 -6.462 -10.232 1.00 89.62 217 TRP A CA 1
ATOM 1764 C C . TRP A 1 217 ? 13.330 -5.449 -11.195 1.00 89.62 217 TRP A C 1
ATOM 1766 O O . TRP A 1 217 ? 14.289 -4.764 -10.854 1.00 89.62 217 TRP A O 1
ATOM 1776 N N . MET A 1 218 ? 12.752 -5.333 -12.388 1.00 90.00 218 MET A N 1
ATOM 1777 C CA . MET A 1 218 ? 13.187 -4.333 -13.353 1.00 90.00 218 MET A CA 1
ATOM 1778 C C . MET A 1 218 ? 12.572 -2.964 -13.083 1.00 90.00 218 MET A C 1
ATOM 1780 O O . MET A 1 218 ? 11.375 -2.848 -12.804 1.00 90.00 218 MET A O 1
ATOM 1784 N N . GLU A 1 219 ? 13.378 -1.919 -13.260 1.00 90.88 219 GLU A N 1
ATOM 1785 C CA . GLU A 1 219 ? 12.868 -0.554 -13.322 1.00 90.88 219 GLU A CA 1
ATOM 1786 C C . GLU A 1 219 ? 12.223 -0.259 -14.693 1.00 90.88 219 GLU A C 1
ATOM 1788 O O . GLU A 1 219 ? 12.656 -0.793 -15.721 1.00 90.88 219 GLU A O 1
ATOM 1793 N N . PRO A 1 220 ? 11.195 0.608 -14.753 1.00 93.19 220 PRO A N 1
ATOM 1794 C CA . PRO A 1 220 ? 10.599 1.010 -16.022 1.00 93.19 220 PRO A CA 1
ATOM 1795 C C . PRO A 1 220 ? 11.589 1.789 -16.903 1.00 93.19 220 PRO A C 1
ATOM 1797 O O . PRO A 1 220 ? 12.242 2.729 -16.444 1.00 93.19 220 PRO A O 1
ATOM 1800 N N . GLY A 1 221 ? 11.649 1.431 -18.189 1.00 91.88 221 GLY A N 1
ATOM 1801 C CA . GLY A 1 221 ? 12.500 2.090 -19.189 1.00 91.88 221 GLY A CA 1
ATOM 1802 C C . GLY A 1 221 ? 13.950 1.595 -19.245 1.00 91.88 221 GLY A C 1
ATOM 1803 O O . GLY A 1 221 ? 14.782 2.238 -19.879 1.00 91.88 221 GLY A O 1
ATOM 1804 N N . VAL A 1 222 ? 14.268 0.476 -18.590 1.00 91.25 222 VAL A N 1
ATOM 1805 C CA . VAL A 1 222 ? 15.591 -0.160 -18.670 1.00 91.25 222 VAL A CA 1
ATOM 1806 C C . VAL A 1 222 ? 15.767 -0.865 -20.016 1.00 91.25 222 VAL A C 1
ATOM 1808 O O . VAL A 1 222 ? 14.880 -1.589 -20.469 1.00 91.25 222 VAL A O 1
ATOM 1811 N N . PHE A 1 223 ? 16.933 -0.683 -20.639 1.00 90.31 223 PHE A N 1
ATOM 1812 C CA . PHE A 1 223 ? 17.314 -1.428 -21.837 1.00 90.31 223 PHE A CA 1
ATOM 1813 C C . PHE A 1 223 ? 17.643 -2.879 -21.489 1.00 90.31 223 PHE A C 1
ATOM 1815 O O . PHE A 1 223 ? 18.393 -3.158 -20.555 1.00 90.31 223 PHE A O 1
ATOM 1822 N N . VAL A 1 224 ? 17.104 -3.804 -22.276 1.00 89.75 224 VAL A N 1
ATOM 1823 C CA . VAL A 1 224 ? 17.277 -5.246 -22.089 1.00 89.75 224 VAL A CA 1
ATOM 1824 C C . VAL A 1 224 ? 18.057 -5.805 -23.269 1.00 89.75 224 VAL A C 1
ATOM 1826 O O . VAL A 1 224 ? 17.793 -5.451 -24.416 1.00 89.75 224 VAL A O 1
ATOM 1829 N N . THR A 1 225 ? 19.026 -6.680 -23.004 1.00 90.81 225 THR A N 1
ATOM 1830 C CA . THR A 1 225 ? 19.749 -7.383 -24.069 1.00 90.81 225 THR A CA 1
ATOM 1831 C C . THR A 1 225 ? 18.864 -8.454 -24.702 1.00 90.81 225 THR A C 1
ATOM 1833 O O . THR A 1 225 ? 18.014 -9.053 -24.042 1.00 90.81 225 THR A O 1
ATOM 1836 N N . THR A 1 226 ? 19.085 -8.752 -25.981 1.00 91.00 226 THR A N 1
ATOM 1837 C CA . THR A 1 226 ? 18.275 -9.729 -26.727 1.00 91.00 226 THR A CA 1
ATOM 1838 C C . THR A 1 226 ? 18.235 -11.101 -26.049 1.00 91.00 226 THR A C 1
ATOM 1840 O O . THR A 1 226 ? 17.173 -11.706 -25.961 1.00 91.00 226 THR A O 1
ATOM 1843 N N . THR A 1 227 ? 19.357 -11.552 -25.479 1.00 90.12 227 THR A N 1
ATOM 1844 C CA . THR A 1 227 ? 19.460 -12.828 -24.748 1.00 90.12 227 THR A CA 1
ATOM 1845 C C . THR A 1 227 ? 18.521 -12.905 -23.540 1.00 90.12 227 THR A C 1
ATOM 1847 O O . THR A 1 227 ? 18.051 -13.980 -23.173 1.00 90.12 227 THR A O 1
ATOM 1850 N N . ILE A 1 228 ? 18.258 -11.769 -22.890 1.00 87.62 228 ILE A N 1
ATOM 1851 C CA . ILE A 1 228 ? 17.336 -11.690 -21.756 1.00 87.62 228 ILE A CA 1
ATOM 1852 C C . ILE A 1 228 ? 15.893 -11.622 -22.268 1.00 87.62 228 ILE A C 1
ATOM 1854 O O . ILE A 1 228 ? 15.038 -12.353 -21.769 1.00 87.62 228 ILE A O 1
ATOM 1858 N N . ALA A 1 229 ? 15.643 -10.791 -23.285 1.00 87.31 229 ALA A N 1
ATOM 1859 C CA . ALA A 1 229 ? 14.321 -10.582 -23.875 1.00 87.31 229 ALA A CA 1
ATOM 1860 C C . ALA A 1 229 ? 13.754 -11.823 -24.592 1.00 87.31 229 ALA A C 1
ATOM 1862 O O . ALA A 1 229 ? 12.544 -11.922 -24.772 1.00 87.31 229 ALA A O 1
ATOM 1863 N N . GLU A 1 230 ? 14.604 -12.784 -24.970 1.00 90.81 230 GLU A N 1
ATOM 1864 C CA . GLU A 1 230 ? 14.188 -14.076 -25.533 1.00 90.81 230 GLU A CA 1
ATOM 1865 C C . GLU A 1 230 ? 13.392 -14.930 -24.528 1.00 90.81 230 GLU A C 1
ATOM 1867 O O . GLU A 1 230 ? 12.551 -15.747 -24.909 1.00 90.81 230 GLU A O 1
ATOM 1872 N N . LYS A 1 231 ? 13.630 -14.746 -23.224 1.00 90.75 231 LYS A N 1
ATOM 1873 C CA . LYS A 1 231 ? 12.965 -15.524 -22.174 1.00 90.75 231 LYS A CA 1
ATOM 1874 C C . LYS A 1 231 ? 11.582 -14.951 -21.866 1.00 90.75 231 LYS A C 1
ATOM 1876 O O . LYS A 1 231 ? 11.371 -13.743 -21.866 1.00 90.75 231 LYS A O 1
ATOM 1881 N N . ILE A 1 232 ? 10.647 -15.823 -21.485 1.00 91.31 232 ILE A N 1
ATOM 1882 C CA . ILE A 1 232 ? 9.313 -15.395 -21.040 1.00 91.31 232 ILE A CA 1
ATOM 1883 C C . ILE A 1 232 ? 9.441 -14.617 -19.713 1.00 91.31 232 ILE A C 1
ATOM 1885 O O . ILE A 1 232 ? 10.011 -15.153 -18.754 1.00 91.31 232 ILE A O 1
ATOM 1889 N N . PRO A 1 233 ? 8.909 -13.384 -19.620 1.00 92.25 233 PRO A N 1
ATOM 1890 C CA . PRO A 1 233 ? 8.961 -12.599 -18.395 1.00 92.25 233 PRO A CA 1
ATOM 1891 C C . PRO A 1 233 ? 8.004 -13.142 -17.328 1.00 92.25 233 PRO A C 1
ATOM 1893 O O . PRO A 1 233 ? 6.930 -13.672 -17.615 1.00 92.25 233 PRO A O 1
ATOM 1896 N N . ILE A 1 234 ? 8.376 -12.949 -16.066 1.00 92.69 234 ILE A N 1
ATOM 1897 C CA . ILE A 1 234 ? 7.531 -13.186 -14.899 1.00 92.69 234 ILE A CA 1
ATOM 1898 C C . ILE A 1 234 ? 6.942 -11.844 -14.476 1.00 92.69 234 ILE A C 1
ATOM 1900 O O . ILE A 1 234 ? 7.672 -10.902 -14.159 1.00 92.69 234 ILE A O 1
ATOM 1904 N N . LEU A 1 235 ? 5.615 -11.787 -14.446 1.00 93.75 235 LEU A N 1
ATOM 1905 C CA . LEU A 1 235 ? 4.853 -10.619 -14.029 1.00 93.75 235 LEU A CA 1
ATOM 1906 C C . LEU A 1 235 ? 4.257 -10.845 -12.641 1.00 93.75 235 LEU A C 1
ATOM 1908 O O . LEU A 1 235 ? 3.588 -11.849 -12.401 1.00 93.75 235 LEU A O 1
ATOM 1912 N N . GLU A 1 236 ? 4.472 -9.889 -11.745 1.00 93.25 236 GLU A N 1
ATOM 1913 C CA . GLU A 1 236 ? 3.773 -9.796 -10.467 1.00 93.25 236 GLU A CA 1
ATOM 1914 C C . GLU A 1 236 ? 2.818 -8.602 -10.521 1.00 93.25 236 GLU A C 1
ATOM 1916 O O 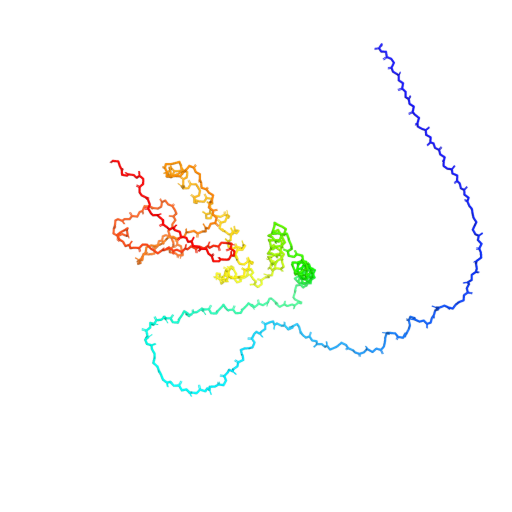. GLU A 1 236 ? 3.229 -7.462 -10.736 1.00 93.25 236 GLU A O 1
ATOM 1921 N N . ILE A 1 237 ? 1.528 -8.879 -10.342 1.00 94.25 237 ILE A N 1
ATOM 1922 C CA . ILE A 1 237 ? 0.464 -7.876 -10.347 1.00 94.25 237 ILE A CA 1
ATOM 1923 C C . ILE A 1 237 ? -0.063 -7.765 -8.919 1.00 94.25 237 ILE A C 1
ATOM 1925 O O . ILE A 1 237 ? -0.586 -8.736 -8.373 1.00 94.25 237 ILE A O 1
ATOM 1929 N N . ILE A 1 238 ? 0.068 -6.584 -8.316 1.00 94.00 238 ILE A N 1
ATOM 1930 C CA . ILE A 1 238 ? -0.297 -6.327 -6.920 1.00 94.00 238 ILE A CA 1
ATOM 1931 C C . ILE A 1 238 ? -1.541 -5.426 -6.881 1.00 94.00 238 ILE A C 1
ATOM 1933 O O . ILE A 1 238 ? -1.429 -4.203 -7.034 1.00 94.00 238 ILE A O 1
ATOM 1937 N N . PRO A 1 239 ? -2.747 -5.993 -6.685 1.00 94.06 239 PRO A N 1
ATOM 1938 C CA . PRO A 1 239 ? -3.973 -5.213 -6.582 1.00 94.06 239 PRO A CA 1
ATOM 1939 C C . PRO A 1 239 ? -4.120 -4.558 -5.202 1.00 94.06 239 PRO A C 1
ATOM 1941 O O . PRO A 1 239 ? -3.899 -5.181 -4.164 1.00 94.06 239 PRO A O 1
ATOM 1944 N N . PHE A 1 240 ? -4.568 -3.300 -5.187 1.00 93.75 240 PHE A N 1
ATOM 1945 C CA . PHE A 1 240 ? -4.867 -2.567 -3.945 1.00 93.75 240 PHE A CA 1
ATOM 1946 C C . PHE A 1 240 ? -6.346 -2.600 -3.547 1.00 93.75 240 PHE A C 1
ATOM 1948 O O . PHE A 1 240 ? -6.686 -2.241 -2.422 1.00 93.75 240 PHE A O 1
ATOM 1955 N N . ILE A 1 241 ? -7.222 -3.013 -4.463 1.00 90.81 241 ILE A N 1
ATOM 1956 C CA . ILE A 1 241 ? -8.671 -3.097 -4.253 1.00 90.81 241 ILE A CA 1
ATOM 1957 C C . ILE A 1 241 ? -9.022 -4.545 -3.907 1.00 90.81 241 ILE A C 1
ATOM 1959 O O . ILE A 1 241 ? -8.424 -5.465 -4.464 1.00 90.81 241 ILE A O 1
ATOM 1963 N N . GLU A 1 242 ? -9.975 -4.743 -2.998 1.00 89.06 242 GLU A N 1
ATOM 1964 C CA . GLU A 1 242 ? -10.488 -6.072 -2.663 1.00 89.06 242 GLU A CA 1
ATOM 1965 C C . GLU A 1 242 ? -11.293 -6.688 -3.821 1.00 89.06 242 GLU A C 1
ATOM 1967 O O . GLU A 1 242 ? -11.834 -5.986 -4.682 1.00 89.06 242 GLU A O 1
ATOM 1972 N N . GLY A 1 243 ? -11.369 -8.017 -3.830 1.00 87.75 243 GLY A N 1
ATOM 1973 C CA . GLY A 1 243 ? -12.197 -8.784 -4.752 1.00 87.75 243 GLY A CA 1
ATOM 1974 C C . GLY A 1 243 ? -11.424 -9.440 -5.892 1.00 87.75 243 GLY A C 1
ATOM 1975 O O . GLY A 1 243 ? -10.312 -9.053 -6.254 1.00 87.75 243 GLY A O 1
ATOM 1976 N N . GLU A 1 244 ? -12.047 -10.462 -6.467 1.00 89.69 244 GLU A N 1
ATOM 1977 C CA . GLU A 1 244 ? -11.512 -11.184 -7.613 1.00 89.69 244 GLU A CA 1
ATOM 1978 C C . GLU A 1 244 ? -11.769 -10.388 -8.895 1.00 89.69 244 GLU A C 1
ATOM 1980 O O . GLU A 1 244 ? -12.905 -10.044 -9.225 1.00 89.69 244 GLU A O 1
ATOM 1985 N N . LYS A 1 245 ? -10.698 -10.080 -9.630 1.00 90.25 245 LYS A N 1
ATOM 1986 C CA . LYS A 1 245 ? -10.764 -9.352 -10.900 1.00 90.25 245 LYS A CA 1
ATOM 1987 C C . LYS A 1 245 ? -9.994 -10.116 -11.964 1.00 90.25 245 LYS A C 1
ATOM 1989 O O . LYS A 1 245 ? -8.920 -10.653 -11.705 1.00 90.25 245 LYS A O 1
ATOM 1994 N N . LYS A 1 246 ? -10.554 -10.162 -13.172 1.00 94.81 246 LYS A N 1
ATOM 1995 C CA . LYS A 1 246 ? -9.886 -10.739 -14.341 1.00 94.81 246 LYS A CA 1
ATOM 1996 C C . LYS A 1 246 ? -9.040 -9.658 -15.002 1.00 94.81 246 LYS A C 1
ATOM 1998 O O . LYS A 1 246 ? -9.533 -8.562 -15.257 1.00 94.81 246 LYS A O 1
ATOM 2003 N N . TYR A 1 247 ? -7.785 -9.984 -15.283 1.00 94.06 247 TYR A N 1
ATOM 2004 C CA . TYR A 1 247 ? -6.836 -9.090 -15.935 1.00 94.06 247 TYR A CA 1
ATOM 2005 C C . TYR A 1 247 ? -6.499 -9.620 -17.324 1.00 94.06 247 TYR A C 1
ATOM 2007 O O . TYR A 1 247 ? -6.405 -10.827 -17.528 1.00 94.06 247 TYR A O 1
ATOM 2015 N N . THR A 1 248 ? -6.313 -8.704 -18.270 1.00 95.44 248 THR A N 1
ATOM 2016 C CA . THR A 1 248 ? -5.738 -9.003 -19.584 1.00 95.44 248 THR A CA 1
ATOM 2017 C C . THR A 1 248 ? -4.397 -8.296 -19.658 1.00 95.44 248 THR A C 1
ATOM 2019 O O . THR A 1 248 ? -4.304 -7.121 -19.310 1.00 95.44 248 THR A O 1
ATOM 2022 N N . ILE A 1 249 ? -3.364 -9.020 -20.074 1.00 94.38 249 ILE A N 1
ATOM 2023 C CA . ILE A 1 249 ? -2.006 -8.500 -20.214 1.00 94.38 249 ILE A CA 1
ATOM 2024 C C . ILE A 1 249 ? -1.706 -8.444 -21.708 1.00 94.38 249 ILE A C 1
ATOM 2026 O O . ILE A 1 249 ? -1.939 -9.420 -22.419 1.00 94.38 249 ILE A O 1
ATOM 2030 N N . CYS A 1 250 ? -1.202 -7.307 -22.176 1.00 93.06 250 CYS A N 1
ATOM 2031 C CA . CYS A 1 250 ? -0.781 -7.114 -23.555 1.00 93.06 250 CYS A CA 1
ATOM 2032 C C . CYS A 1 250 ? 0.632 -6.529 -23.556 1.00 93.06 250 CYS A C 1
ATOM 2034 O O . CYS A 1 250 ? 0.910 -5.591 -22.809 1.00 93.06 250 CYS A O 1
ATOM 2036 N N . MET A 1 251 ? 1.512 -7.105 -24.371 1.00 91.44 251 MET A N 1
ATOM 2037 C CA . MET A 1 251 ? 2.848 -6.581 -24.634 1.00 91.44 251 MET A CA 1
ATOM 2038 C C . MET A 1 251 ? 2.825 -5.984 -26.037 1.00 91.44 251 MET A C 1
ATOM 2040 O O . MET A 1 251 ? 2.468 -6.677 -26.987 1.00 91.44 251 MET A O 1
ATOM 2044 N N . ILE A 1 252 ? 3.138 -4.696 -26.141 1.00 91.38 252 ILE A N 1
ATOM 2045 C CA . ILE A 1 252 ? 3.020 -3.915 -27.373 1.00 91.38 252 ILE A CA 1
ATOM 2046 C C . ILE A 1 252 ? 4.393 -3.335 -27.684 1.00 91.38 252 ILE A C 1
ATOM 2048 O O . ILE A 1 252 ? 5.020 -2.752 -26.800 1.00 91.38 252 ILE A O 1
ATOM 2052 N N . ASP A 1 253 ? 4.828 -3.476 -28.932 1.00 91.38 253 ASP A N 1
ATOM 2053 C CA . ASP A 1 253 ? 5.986 -2.770 -29.473 1.00 91.38 253 ASP A CA 1
ATOM 2054 C C . ASP A 1 253 ? 5.501 -1.692 -30.459 1.00 91.38 253 ASP A C 1
ATOM 2056 O O . ASP A 1 253 ? 5.088 -2.030 -31.571 1.00 91.38 253 ASP A O 1
ATOM 2060 N N . PRO A 1 254 ? 5.493 -0.405 -30.067 1.00 88.44 254 PRO A N 1
ATOM 2061 C CA . PRO A 1 254 ? 5.078 0.682 -30.950 1.00 88.44 254 PRO A CA 1
ATOM 2062 C C . PRO A 1 254 ? 6.150 1.080 -31.984 1.00 88.44 254 PRO A C 1
ATOM 2064 O O . PRO A 1 254 ? 5.865 1.908 -32.842 1.00 88.44 254 PRO A O 1
ATOM 2067 N N . GLY A 1 255 ? 7.376 0.542 -31.907 1.00 75.38 255 GLY A N 1
ATOM 2068 C CA . GLY A 1 255 ? 8.542 1.003 -32.675 1.00 75.38 255 GLY A CA 1
ATOM 2069 C C . GLY A 1 255 ? 8.783 0.310 -34.019 1.00 75.38 255 GLY A C 1
ATOM 2070 O O . GLY A 1 255 ? 9.822 0.540 -34.637 1.00 75.38 255 GLY A O 1
ATOM 2071 N N . THR A 1 256 ? 7.862 -0.537 -34.481 1.00 59.50 256 THR A N 1
ATOM 2072 C CA . THR A 1 256 ? 7.959 -1.188 -35.794 1.00 59.50 256 THR A CA 1
ATOM 2073 C C . THR A 1 256 ? 7.322 -0.305 -36.873 1.00 59.50 256 THR A C 1
ATOM 2075 O O . THR A 1 256 ? 6.107 -0.308 -37.055 1.00 59.50 256 THR A O 1
ATOM 2078 N N . PHE A 1 257 ? 8.159 0.462 -37.579 1.00 46.94 257 PHE A N 1
ATOM 2079 C CA . PHE A 1 257 ? 7.817 1.163 -38.824 1.00 46.94 257 PHE A CA 1
ATOM 2080 C C . PHE A 1 257 ? 8.555 0.542 -40.010 1.00 46.94 257 PHE A C 1
ATOM 2082 O O . PHE A 1 257 ? 9.743 0.181 -39.837 1.00 46.94 257 PHE A O 1
#

Radius of gyration: 32.12 Å; Cα contacts (8 Å, |Δi|>4): 129; chains: 1; bounding box: 62×112×91 Å

Secondary structure (DSSP, 8-state):
----------------------------SSSSSSS-------------------PPP------------------PPPPPPPPPTTS-HHHHHHHHHHHHHHHHHHHHHHHHHHHHHH-TT-HHHHHHHHHHHHHHHHHHHTT-HHHHHHHHTT---TTSHHHHHHHHHHIIIIIHHHHHHHHHHTTHHHHT-S-----SEEEEE-TT---SSTTSPPPTT----HHHHTSPPEEEEE--S-S----------TT--

InterPro domains:
  IPR036610 PEBP-like superfamily [G3DSA:3.90.280.10] (176-256)
  IPR036610 PEBP-like superfamily [SSF49777] (171-254)

Nearest PDB structures (foldseek):
  6ywx-assembly1_1  TM=8.268E-01  e=7.253E-09  Neurospora crassa OR74A
  5mrc-assembly1_1  TM=7.533E-01  e=3.656E-07  Saccharomyces cerevisiae
  3j6b-assembly1_1  TM=7.953E-01  e=8.210E-07  Saccharomyces cerevisiae
  8b9a-assembly1_C  TM=1.612E-01  e=7.239E+00  Saccharomyces cerevisiae

Solvent-accessible surface area (backbone atoms only — not comparable to full-atom values): 17569 Å² total; per-residue (Å²): 140,80,81,89,87,89,87,82,90,83,87,82,89,82,90,87,79,80,90,86,80,89,80,90,79,86,83,89,79,77,92,74,84,85,82,82,80,87,77,85,78,88,73,72,85,78,69,90,70,84,74,80,79,86,76,82,89,81,90,88,84,89,90,82,84,90,75,86,72,74,80,79,78,75,76,75,72,79,82,80,79,79,79,75,79,84,76,45,68,70,59,53,51,50,51,52,53,53,52,52,51,32,51,54,42,50,52,51,48,53,54,51,51,54,50,56,74,74,52,72,88,42,68,74,60,46,54,55,52,50,54,50,47,52,51,47,56,25,63,48,51,67,81,40,66,62,56,53,50,34,51,75,72,66,57,70,54,70,89,42,64,48,46,17,51,53,52,48,51,56,35,61,74,49,57,47,57,54,46,53,52,40,36,53,75,67,42,46,45,55,76,79,42,83,75,87,80,85,78,56,51,76,44,45,32,48,82,96,57,79,45,96,40,97,84,34,44,58,66,81,87,67,89,74,55,68,82,57,67,74,48,77,67,49,75,48,76,50,71,56,65,88,77,94,76,89,82,84,88,84,90,82,78,88,82,81,127

Sequence (257 aa):
MTSLRPIDRFLLSCCCNTQWFSRQFSVQRCLQNIAAELAPSTEQPVLLSVKATEKKQVASSPQSSTSQTLPEFKRKSPPFRWPKTGVNPAYDEALKILDENRLQIGKRIKIQQTLIETRPDKAATLIDLEEHLEKLRVLQDKDNPEIRWKFSKGYVNLERPIYRYLSQEKWKSRALPILLQRLETMNVIPDTLPSIKPIVDVKLRFPGETYETEDGWMEPGVFVTTTIAEKIPILEIIPFIEGEKKYTICMIDPGTF

pLDDT: mean 75.64, std 25.33, range [26.88, 98.19]

Foldseek 3Di:
DDDDDDDDDDDDDDDDDDDDDDDDDDDPPPPPPPPDDDDDDPDDPPDPDPDDDDDDDDDDDDDDDDDDPPPPPLPDDDDDDDDDPPPDVVVVVVVVVLVVQLVVLVVVLVVLVVVLVPDVPDPVVNVVSVVVSLVSQLVNCVPPVRVVVCVVVVNADLVRLNSLVVVVVVCVVPVVVQQVVLCVVVCVDPQVPPDDDDQKDKWKAFPPDQDPDPVSTDRPPDDDDPVRVVGDIDMDIGHSDDDDDDDDDDDDDSPDD